Protein 4IYQ (pdb70)

InterPro domains:
  IPR004323 Divalent ion tolerance protein, CutA [PF03091] (6-102)
  IPR004323 Divalent ion tolerance protein, CutA [PTHR23419] (3-103)
  IPR011322 Nitrogen regulatory PII-like, alpha/beta [SSF54913] (2-104)
  IPR015867 Nitrogen regulatory protein PII/ATP phosphoribosyltransferase, C-terminal [G3DSA:3.30.70.120] (1-106)

Nearest PDB structures (foldseek):
  4iyq-assembly1_C  TM=1.004E+00  e=6.850E-23  Ehrlichia chaffeensis str. Arkansas
  2nuh-assembly1_A  TM=9.765E-01  e=9.231E-13  Xylella fastidiosa 9a5c
  3aa8-assembly1_C  TM=9.811E-01  e=1.440E-12  Escherichia coli K-12
  3gsd-assembly1_A  TM=9.809E-01  e=2.898E-12  Yersinia pestis CO92
  4y6i-assembly1_B  TM=9.779E-01  e=4.818E-12  Escherichia coli K-12

Secondary structure (DSSP, 8-state):
--SPEEEEEEEESSHHHHHHHHHHHHHTTS-SEEEEEEEEEEEEEETTEEEEEEEEEEEEEEEGGGHHHHHHHHHHH-SSSS--EEEE--SEE-HHHHHHHHHHH--/--SPEEEEEEEESSHHHHHHHHHHHHHTTS-SEEEEEEEEEEEEEETTEEEEEEEEEEEEEEEGGGHHHHHHHHHHH-SSSS--EEEE--SEE-HHHHHHHHHHH--/--SPEEEEEEEESSHHHHHHHHHHHHHTTS-SEEEEEEEEEEEEEETTEEEEEEEEEEEEEEEGGGHHHHHHHHHHH-SSSS---EEE--SEE-HHHHHHHHHHH--

B-factor: mean 21.79, std 12.41, range [5.3, 77.13]

Structure (mmCIF, N/CA/C/O backbone):
data_4IYQ
#
_entry.id   4IYQ
#
_cell.length_a   87.490
_cell.length_b   32.580
_cell.length_c   89.080
_cell.angle_alpha   90.000
_cell.angle_beta   119.650
_cell.angle_gamma   90.000
#
_symmetry.space_group_name_H-M   'P 1 21 1'
#
loop_
_entity.id
_entity.type
_entity.pdbx_description
1 polymer 'Divalent ion tolerance protein CutA1'
2 non-polymer 'CALCIUM ION'
3 water water
#
loop_
_atom_site.group_PDB
_atom_site.id
_atom_site.type_symbol
_atom_site.label_atom_id
_atom_site.label_alt_id
_atom_site.label_comp_id
_atom_site.label_asym_id
_atom_site.label_entity_id
_atom_site.label_seq_id
_atom_site.pdbx_PDB_ins_code
_atom_site.Cartn_x
_atom_site.Cartn_y
_atom_site.Cartn_z
_atom_site.occupancy
_atom_site.B_iso_or_equiv
_atom_site.auth_seq_id
_atom_site.auth_comp_id
_atom_site.auth_asym_id
_atom_site.auth_atom_id
_atom_site.pdbx_PDB_model_num
ATOM 1 N N . SER A 1 21 ? -22.317 -14.367 -22.703 1.00 47.71 1 SER A N 1
ATOM 2 C CA . SER A 1 21 ? -21.030 -14.797 -22.155 1.00 45.92 1 SER A CA 1
ATOM 3 C C . SER A 1 21 ? -20.691 -16.203 -22.626 1.00 47.58 1 SER A C 1
ATOM 4 O O . SER A 1 21 ? -19.942 -16.927 -21.963 1.00 45.80 1 SER A O 1
ATOM 7 N N . MET A 1 22 ? -21.256 -16.605 -23.756 1.00 49.62 2 MET A N 1
ATOM 8 C CA . MET A 1 22 ? -21.024 -17.962 -24.213 1.00 48.99 2 MET A CA 1
ATOM 9 C C . MET A 1 22 ? -19.573 -18.099 -24.720 1.00 47.51 2 MET A C 1
ATOM 10 O O . MET A 1 22 ? -18.856 -19.016 -24.314 1.00 57.73 2 MET A O 1
ATOM 12 N N . LYS A 1 23 ? -19.115 -17.158 -25.541 1.00 29.35 3 LYS A N 1
ATOM 13 C CA . LYS A 1 23 ? -17.848 -17.349 -26.240 1.00 29.31 3 LYS A CA 1
ATOM 14 C C . LYS A 1 23 ? -16.614 -16.617 -25.636 1.00 23.36 3 LYS A C 1
ATOM 15 O O . LYS A 1 23 ? -16.707 -15.494 -25.141 1.00 21.63 3 LYS A O 1
ATOM 17 N N . ASN A 1 24 ? -15.460 -17.275 -25.682 1.00 12.31 4 ASN A N 1
ATOM 18 C CA . ASN A 1 24 ? -14.203 -16.703 -25.200 1.00 11.79 4 ASN A CA 1
ATOM 19 C C . ASN A 1 24 ? -13.725 -15.543 -26.053 1.00 11.00 4 ASN A C 1
ATOM 20 O O . ASN A 1 24 ? -13.937 -15.529 -27.261 1.00 10.93 4 ASN A O 1
ATOM 25 N N . ILE A 1 25 ? -13.058 -14.573 -25.438 1.00 10.52 5 ILE A N 1
ATOM 26 C CA . ILE A 1 25 ? -12.623 -13.386 -26.169 1.00 9.88 5 ILE A CA 1
ATOM 27 C C . ILE A 1 25 ? -11.262 -13.515 -26.844 1.00 9.72 5 ILE A C 1
ATOM 28 O O . ILE A 1 25 ? -10.427 -14.328 -26.460 1.00 16.72 5 ILE A O 1
ATOM 33 N N . SER A 1 26 ? -11.068 -12.715 -27.884 1.00 16.28 6 SER A N 1
ATOM 34 C CA . SER A 1 26 ? -9.772 -12.577 -28.542 1.00 13.39 6 SER A CA 1
ATOM 35 C C . SER A 1 26 ? -9.365 -11.098 -28.688 1.00 14.29 6 SER A C 1
ATOM 36 O O . SER A 1 26 ? -10.212 -10.200 -28.745 1.00 13.58 6 SER A O 1
ATOM 39 N N . LEU A 1 27 ? -8.069 -10.837 -28.741 1.00 17.34 7 LEU A N 1
ATOM 40 C CA . LEU A 1 27 ? -7.597 -9.486 -28.992 1.00 8.45 7 LEU A CA 1
ATOM 41 C C . LEU A 1 27 ? -6.995 -9.408 -30.403 1.00 11.82 7 LEU A C 1
ATOM 42 O O . LEU A 1 27 ? -6.266 -10.312 -30.840 1.00 11.24 7 LEU A O 1
ATOM 47 N N . LEU A 1 28 ? -7.299 -8.337 -31.122 1.00 12.56 8 LEU A N 1
ATOM 48 C CA . LEU A 1 28 ? -6.636 -8.088 -32.389 1.00 8.78 8 LEU A CA 1
ATOM 49 C C . LEU A 1 28 ? -5.787 -6.834 -32.282 1.00 13.12 8 LEU A C 1
ATOM 50 O O . LEU A 1 28 ? -6.207 -5.818 -31.725 1.00 14.66 8 LEU A O 1
ATOM 55 N N . TYR A 1 29 ? -4.595 -6.913 -32.852 1.00 10.90 9 TYR A N 1
ATOM 56 C CA . TYR A 1 29 ? -3.656 -5.809 -32.854 1.00 9.15 9 TYR A CA 1
ATOM 57 C C . TYR A 1 29 ? -3.310 -5.411 -34.284 1.00 9.64 9 TYR A C 1
ATOM 58 O O . TYR A 1 29 ? -3.006 -6.266 -35.112 1.00 10.04 9 TYR A O 1
ATOM 67 N N . THR A 1 30 ? -3.341 -4.110 -34.566 1.00 15.35 10 THR A N 1
ATOM 68 C CA . THR A 1 30 ? -2.963 -3.609 -35.885 1.00 13.64 10 THR A CA 1
ATOM 69 C C . THR A 1 30 ? -2.394 -2.195 -35.734 1.00 16.48 10 THR A C 1
ATOM 70 O O . THR A 1 30 ? -2.551 -1.546 -34.690 1.00 10.14 10 THR A O 1
ATOM 74 N N . THR A 1 31 ? -1.721 -1.719 -36.774 1.00 14.71 11 THR A N 1
ATOM 75 C CA . THR A 1 31 ? -1.202 -0.356 -36.750 1.00 19.73 11 THR A CA 1
ATOM 76 C C . THR A 1 31 ? -1.692 0.430 -37.980 1.00 12.20 11 THR A C 1
ATOM 77 O O . THR A 1 31 ? -2.004 -0.150 -39.003 1.00 12.54 11 THR A O 1
ATOM 81 N N . THR A 1 32 ? -1.746 1.752 -37.868 1.00 21.52 12 THR A N 1
ATOM 82 C CA . THR A 1 32 ? -2.250 2.610 -38.940 1.00 20.33 12 THR A CA 1
ATOM 83 C C . THR A 1 32 ? -1.351 3.828 -39.092 1.00 20.63 12 THR A C 1
ATOM 84 O O . THR A 1 32 ? -0.671 4.213 -38.151 1.00 16.83 12 THR A O 1
ATOM 88 N N . PRO A 1 33 ? -1.311 4.416 -40.293 1.00 23.72 13 PRO A N 1
ATOM 89 C CA . PRO A 1 33 ? -0.451 5.590 -40.471 1.00 25.56 13 PRO A CA 1
ATOM 90 C C . PRO A 1 33 ? -0.929 6.830 -39.708 1.00 27.87 13 PRO A C 1
ATOM 91 O O . PRO A 1 33 ? -0.098 7.624 -39.289 1.00 32.55 13 PRO A O 1
ATOM 95 N N . THR A 1 34 ? -2.233 7.002 -39.528 1.00 15.08 14 THR A N 1
ATOM 96 C CA . THR A 1 34 ? -2.737 8.168 -38.818 1.00 15.03 14 THR A CA 1
ATOM 97 C C . THR A 1 34 ? -3.737 7.769 -37.743 1.00 19.92 14 THR A C 1
ATOM 98 O O . THR A 1 34 ? -4.239 6.645 -37.743 1.00 13.29 14 THR A O 1
ATOM 102 N N . TYR A 1 35 ? -4.049 8.698 -36.843 1.00 13.81 15 TYR A N 1
ATOM 103 C CA . TYR A 1 35 ? -5.128 8.483 -35.884 1.00 23.75 15 TYR A CA 1
ATOM 104 C C . TYR A 1 35 ? -6.478 8.305 -36.584 1.00 20.90 15 TYR A C 1
ATOM 105 O O . TYR A 1 35 ? -7.265 7.440 -36.202 1.00 26.38 15 TYR A O 1
ATOM 114 N N . GLU A 1 36 ? -6.740 9.119 -37.604 1.00 16.27 16 GLU A N 1
ATOM 115 C CA . GLU A 1 36 ? -8.018 9.078 -38.314 1.00 17.37 16 GLU A CA 1
ATOM 116 C C . GLU A 1 36 ? -8.270 7.699 -38.915 1.00 16.53 16 GLU A C 1
ATOM 117 O O . GLU A 1 36 ? -9.374 7.169 -38.816 1.00 18.64 16 GLU A O 1
ATOM 119 N N . ASP A 1 37 ? -7.235 7.104 -39.500 1.00 15.22 17 ASP A N 1
ATOM 120 C CA . ASP A 1 37 ? -7.335 5.749 -40.029 1.00 23.24 17 ASP A CA 1
ATOM 121 C C . ASP A 1 37 ? -7.749 4.748 -38.946 1.00 24.77 17 ASP A C 1
ATOM 122 O O . ASP A 1 37 ? -8.582 3.866 -39.194 1.00 12.29 17 ASP A O 1
ATOM 127 N N . ALA A 1 38 ? -7.164 4.888 -37.754 1.00 15.56 18 ALA A N 1
ATOM 128 C CA . ALA A 1 38 ? -7.460 3.987 -36.636 1.00 11.13 18 ALA A CA 1
ATOM 129 C C . ALA A 1 38 ? -8.895 4.165 -36.145 1.00 16.48 18 ALA A C 1
ATOM 130 O O . ALA A 1 38 ? -9.594 3.195 -35.847 1.00 11.10 18 ALA A O 1
ATOM 132 N N . TYR A 1 39 ? -9.341 5.411 -36.080 1.00 19.70 19 TYR A N 1
ATOM 133 C CA . TYR A 1 39 ? -10.695 5.677 -35.632 1.00 19.91 19 TYR A CA 1
ATOM 134 C C . TYR A 1 39 ? -11.661 5.075 -36.641 1.00 16.65 19 TYR A C 1
ATOM 135 O O . TYR A 1 39 ? -12.636 4.418 -36.274 1.00 19.07 19 TYR A O 1
ATOM 144 N N . ARG A 1 40 ? -11.354 5.268 -37.917 1.00 11.92 20 ARG A N 1
ATOM 145 C CA . ARG A 1 40 ? -12.214 4.798 -38.985 1.00 16.00 20 ARG A CA 1
ATOM 146 C C . ARG A 1 40 ? -12.381 3.275 -38.932 1.00 17.99 20 ARG A C 1
ATOM 147 O O . ARG A 1 40 ? -13.488 2.755 -39.030 1.00 11.79 20 ARG A O 1
ATOM 155 N N . ILE A 1 41 ? -11.278 2.563 -38.778 1.00 11.53 21 ILE A N 1
ATOM 156 C CA . ILE A 1 41 ? -11.330 1.116 -38.688 1.00 13.52 21 ILE A CA 1
ATOM 157 C C . ILE A 1 41 ? -12.142 0.679 -37.464 1.00 14.05 21 ILE A C 1
ATOM 158 O O . ILE A 1 41 ? -13.001 -0.213 -37.533 1.00 10.40 21 ILE A O 1
ATOM 163 N N . SER A 1 42 ? -11.867 1.345 -36.350 1.00 10.10 22 SER A N 1
ATOM 164 C CA . SER A 1 42 ? -12.552 1.088 -35.103 1.00 9.58 22 SER A CA 1
ATOM 165 C C . SER A 1 42 ? -14.048 1.247 -35.319 1.00 13.17 22 SER A C 1
ATOM 166 O O . SER A 1 42 ? -14.847 0.359 -35.008 1.00 9.66 22 SER A O 1
ATOM 169 N N . ASN A 1 43 ? -14.402 2.393 -35.887 1.00 10.31 23 ASN A N 1
ATOM 170 C CA . ASN A 1 43 ? -15.765 2.706 -36.263 1.00 10.73 23 ASN A CA 1
ATOM 171 C C . ASN A 1 43 ? -16.470 1.674 -37.135 1.00 14.88 23 ASN A C 1
ATOM 172 O O . ASN A 1 43 ? -17.532 1.185 -36.765 1.00 14.78 23 ASN A O 1
ATOM 177 N N . ILE A 1 44 ? -15.871 1.353 -38.285 1.00 16.82 24 ILE A N 1
ATOM 178 C CA . ILE A 1 44 ? -16.436 0.399 -39.230 1.00 11.75 24 ILE A CA 1
ATOM 179 C C . ILE A 1 44 ? -16.647 -0.978 -38.586 1.00 15.50 24 ILE A C 1
ATOM 180 O O . ILE A 1 44 ? -17.699 -1.595 -38.764 1.00 12.40 24 ILE A O 1
ATOM 185 N N . LEU A 1 45 ? -15.673 -1.442 -37.814 1.00 10.68 25 LEU A N 1
ATOM 186 C CA . LEU A 1 45 ? -15.819 -2.718 -37.129 1.00 10.32 25 LEU A CA 1
ATOM 187 C C . LEU A 1 45 ? -16.930 -2.683 -36.077 1.00 17.01 25 LEU A C 1
ATOM 188 O O . LEU A 1 45 ? -17.687 -3.649 -35.927 1.00 10.23 25 LEU A O 1
ATOM 193 N N . LEU A 1 46 ? -17.027 -1.574 -35.348 1.00 16.29 26 LEU A N 1
ATOM 194 C CA . LEU A 1 46 ? -18.062 -1.443 -34.328 1.00 9.88 26 LEU A CA 1
ATOM 195 C C . LEU A 1 46 ? -19.450 -1.456 -34.959 1.00 13.00 26 LEU A C 1
ATOM 196 O O . LEU A 1 46 ? -20.356 -2.139 -34.472 1.00 10.57 26 LEU A O 1
ATOM 201 N N . GLU A 1 47 ? -19.626 -0.716 -36.049 1.00 10.96 27 GLU A N 1
ATOM 202 C CA . GLU A 1 47 ? -20.953 -0.633 -36.628 1.00 23.61 27 GLU A CA 1
ATOM 203 C C . GLU A 1 47 ? -21.331 -1.984 -37.236 1.00 25.80 27 GLU A C 1
ATOM 204 O O . GLU A 1 47 ? -22.509 -2.260 -37.419 1.00 27.35 27 GLU A O 1
ATOM 210 N N . ASN A 1 48 ? -20.342 -2.823 -37.544 1.00 11.63 28 ASN A N 1
ATOM 211 C CA . ASN A 1 48 ? -20.631 -4.167 -38.039 1.00 11.92 28 ASN A CA 1
ATOM 212 C C . ASN A 1 48 ? -20.726 -5.197 -36.920 1.00 14.50 28 ASN A C 1
ATOM 213 O O . ASN A 1 48 ? -20.803 -6.397 -37.188 1.00 11.76 28 ASN A O 1
ATOM 218 N N . LYS A 1 49 ? -20.677 -4.731 -35.671 1.00 13.11 29 LYS A N 1
ATOM 219 C CA . LYS A 1 49 ? -20.756 -5.617 -34.518 1.00 18.25 29 LYS A CA 1
ATOM 220 C C . LYS A 1 49 ? -19.687 -6.705 -34.581 1.00 18.16 29 LYS A C 1
ATOM 221 O O . LYS A 1 49 ? -19.920 -7.827 -34.130 1.00 20.03 29 LYS A O 1
ATOM 227 N N . LEU A 1 50 ? -18.542 -6.380 -35.184 1.00 13.96 30 LEU A N 1
ATOM 228 C CA . LEU A 1 50 ? -17.426 -7.325 -35.299 1.00 12.72 30 LEU A CA 1
ATOM 229 C C . LEU A 1 50 ? -16.455 -7.221 -34.126 1.00 15.54 30 LEU A C 1
ATOM 230 O O . LEU A 1 50 ? -15.699 -8.157 -33.859 1.00 12.20 30 LEU A O 1
ATOM 235 N N . ILE A 1 51 ? -16.459 -6.067 -33.459 1.00 16.94 31 ILE A N 1
ATOM 236 C CA . ILE A 1 51 ? -15.731 -5.874 -32.205 1.00 17.38 31 ILE A CA 1
ATOM 237 C C . ILE A 1 51 ? -16.638 -5.186 -31.173 1.00 17.19 31 ILE A C 1
ATOM 238 O O . ILE A 1 51 ? -17.682 -4.628 -31.527 1.00 19.42 31 ILE A O 1
ATOM 243 N N . ALA A 1 52 ? -16.212 -5.215 -29.912 1.00 9.76 32 ALA A N 1
ATOM 244 C CA . ALA A 1 52 ? -16.912 -4.582 -28.798 1.00 8.61 32 ALA A CA 1
ATOM 245 C C . ALA A 1 52 ? -16.271 -3.243 -28.428 1.00 10.03 32 ALA A C 1
ATOM 246 O O . ALA A 1 52 ? -16.922 -2.339 -27.901 1.00 11.18 32 ALA A O 1
ATOM 248 N N . CYS A 1 53 ? -14.968 -3.144 -28.654 1.00 8.12 33 CYS A N 1
ATOM 249 C CA . CYS A 1 53 ? -14.268 -1.907 -28.401 1.00 12.96 33 CYS A CA 1
ATOM 250 C C . CYS A 1 53 ? -12.874 -1.885 -29.015 1.00 13.62 33 CYS A C 1
ATOM 251 O O . CYS A 1 53 ? -12.310 -2.917 -29.365 1.00 7.83 33 CYS A O 1
ATOM 254 N N . ALA A 1 54 ? -12.320 -0.683 -29.083 1.00 7.89 34 ALA A N 1
ATOM 255 C CA . ALA A 1 54 ? -10.975 -0.466 -29.572 1.00 9.38 34 ALA A CA 1
ATOM 256 C C . ALA A 1 54 ? -10.201 0.412 -28.604 1.00 10.11 34 ALA A C 1
ATOM 257 O O . ALA A 1 54 ? -10.729 1.405 -28.094 1.00 10.95 34 ALA A O 1
ATOM 259 N N . ASN A 1 55 ? -8.948 0.056 -28.364 1.00 7.82 35 ASN A N 1
ATOM 260 C CA . ASN A 1 55 ? -8.045 0.946 -27.644 1.00 11.71 35 ASN A CA 1
ATOM 261 C C . ASN A 1 55 ? -7.010 1.494 -28.613 1.00 9.01 35 ASN A C 1
ATOM 262 O O . ASN A 1 55 ? -6.231 0.739 -29.194 1.00 8.72 35 ASN A O 1
ATOM 267 N N . ILE A 1 56 ? -7.017 2.809 -28.801 1.00 8.49 36 ILE A N 1
ATOM 268 C CA . ILE A 1 56 ? -6.118 3.418 -29.759 1.00 8.91 36 ILE A CA 1
ATOM 269 C C . ILE A 1 56 ? -4.962 4.089 -29.045 1.00 10.90 36 ILE A C 1
ATOM 270 O O . ILE A 1 56 ? -5.161 4.945 -28.179 1.00 9.24 36 ILE A O 1
ATOM 275 N N . PHE A 1 57 ? -3.755 3.650 -29.398 1.00 13.46 37 PHE A N 1
ATOM 276 C CA . PHE A 1 57 ? -2.499 4.204 -28.913 1.00 9.74 37 PHE A CA 1
ATOM 277 C C . PHE A 1 57 ? -1.889 5.095 -30.006 1.00 15.54 37 PHE A C 1
ATOM 278 O O . PHE A 1 57 ? -1.611 4.630 -31.119 1.00 14.99 37 PHE A O 1
ATOM 286 N N . SER A 1 58 ? -1.681 6.368 -29.689 1.00 16.87 38 SER A N 1
ATOM 287 C CA . SER A 1 58 ? -1.132 7.340 -30.643 1.00 18.74 38 SER A CA 1
ATOM 288 C C . SER A 1 58 ? 0.387 7.526 -30.551 1.00 19.40 38 SER A C 1
ATOM 289 O O . SER A 1 58 ? 1.015 7.128 -29.567 1.00 24.15 38 SER A O 1
ATOM 292 N N . ASN A 1 59 ? 0.965 8.145 -31.578 1.00 23.24 39 ASN A N 1
ATOM 293 C CA . ASN A 1 59 ? 2.386 8.507 -31.582 1.00 27.85 39 ASN A CA 1
ATOM 294 C C . ASN A 1 59 ? 3.278 7.340 -31.193 1.00 24.79 39 ASN A C 1
ATOM 295 O O . ASN A 1 59 ? 4.115 7.444 -30.300 1.00 23.83 39 ASN A O 1
ATOM 297 N N . ILE A 1 60 ? 3.088 6.209 -31.849 1.00 13.28 40 ILE A N 1
ATOM 298 C CA . ILE A 1 60 ? 4.036 5.135 -31.668 1.00 24.34 40 ILE A CA 1
ATOM 299 C C . ILE A 1 60 ? 4.982 5.232 -32.863 1.00 23.72 40 ILE A C 1
ATOM 300 O O . ILE A 1 60 ? 4.607 5.706 -33.947 1.00 19.64 40 ILE A O 1
ATOM 305 N N . THR A 1 61 ? 6.229 4.844 -32.663 1.00 22.91 41 THR A N 1
ATOM 306 C CA . THR A 1 61 ? 7.166 4.844 -33.772 1.00 23.27 41 THR A CA 1
ATOM 307 C C . THR A 1 61 ? 7.418 3.428 -34.246 1.00 26.06 41 THR A C 1
ATOM 308 O O . THR A 1 61 ? 7.739 2.545 -33.452 1.00 31.21 41 THR A O 1
ATOM 312 N N . SER A 1 62 ? 7.267 3.202 -35.540 1.00 21.17 42 SER A N 1
ATOM 313 C CA . SER A 1 62 ? 7.510 1.877 -36.078 1.00 20.43 42 SER A CA 1
ATOM 314 C C . SER A 1 62 ? 8.823 1.928 -36.861 1.00 21.07 42 SER A C 1
ATOM 315 O O . SER A 1 62 ? 9.089 2.896 -37.569 1.00 18.21 42 SER A O 1
ATOM 318 N N . VAL A 1 63 ? 9.675 0.927 -36.652 1.00 17.56 43 VAL A N 1
ATOM 319 C CA . VAL A 1 63 ? 10.989 0.872 -37.279 1.00 18.85 43 VAL A CA 1
ATOM 320 C C . VAL A 1 63 ? 11.136 -0.458 -38.017 1.00 23.66 43 VAL A C 1
ATOM 321 O O . VAL A 1 63 ? 10.794 -1.503 -37.474 1.00 18.31 43 VAL A O 1
ATOM 325 N N . TYR A 1 64 ? 11.639 -0.411 -39.249 1.00 20.21 44 TYR A N 1
ATOM 326 C CA . TYR A 1 64 ? 11.682 -1.577 -40.126 1.00 20.57 44 TYR A CA 1
ATOM 327 C C . TYR A 1 64 ? 12.666 -1.284 -41.273 1.00 32.33 44 TYR A C 1
ATOM 328 O O . TYR A 1 64 ? 13.132 -0.145 -41.418 1.00 22.96 44 TYR A O 1
ATOM 337 N N . VAL A 1 65 ? 12.967 -2.281 -42.105 1.00 34.04 45 VAL A N 1
ATOM 338 C CA . VAL A 1 65 ? 13.820 -2.029 -43.274 1.00 46.54 45 VAL A CA 1
ATOM 339 C C . VAL A 1 65 ? 13.019 -1.987 -44.583 1.00 50.15 45 VAL A C 1
ATOM 340 O O . VAL A 1 65 ? 12.142 -2.817 -44.826 1.00 44.37 45 VAL A O 1
ATOM 342 N N . TRP A 1 66 ? 13.311 -0.991 -45.412 1.00 57.70 46 TRP A N 1
ATOM 343 C CA . TRP A 1 66 ? 12.760 -0.928 -46.767 1.00 57.09 46 TRP A CA 1
ATOM 344 C C . TRP A 1 66 ? 13.883 -0.579 -47.728 1.00 57.29 46 TRP A C 1
ATOM 345 O O . TRP A 1 66 ? 14.652 0.356 -47.483 1.00 58.27 46 TRP A O 1
ATOM 347 N N . GLU A 1 67 ? 13.977 -1.339 -48.816 1.00 53.70 47 GLU A N 1
ATOM 348 C CA . GLU A 1 67 ? 14.992 -1.096 -49.830 1.00 47.09 47 GLU A CA 1
ATOM 349 C C . GLU A 1 67 ? 16.372 -1.069 -49.178 1.00 48.15 47 GLU A C 1
ATOM 350 O O . GLU A 1 67 ? 17.184 -0.191 -49.464 1.00 51.43 47 GLU A O 1
ATOM 352 N N . ASP A 1 68 ? 16.599 -2.010 -48.264 1.00 47.71 48 ASP A N 1
ATOM 353 C CA . ASP A 1 68 ? 17.893 -2.190 -47.602 1.00 53.23 48 ASP A CA 1
ATOM 354 C C . ASP A 1 68 ? 18.352 -1.014 -46.698 1.00 46.80 48 ASP A C 1
ATOM 355 O O . ASP A 1 68 ? 19.524 -0.921 -46.330 1.00 41.29 48 ASP A O 1
ATOM 360 N N . GLU A 1 69 ? 17.447 -0.114 -46.334 1.00 47.25 49 GLU A N 1
ATOM 361 C CA . GLU A 1 69 ? 17.809 0.890 -45.338 1.00 46.45 49 GLU A CA 1
ATOM 362 C C . GLU A 1 69 ? 16.760 0.859 -44.224 1.00 44.52 49 GLU A C 1
ATOM 363 O O . GLU A 1 69 ? 15.638 0.374 -44.416 1.00 41.88 49 GLU A O 1
ATOM 365 N N . ILE A 1 70 ? 17.128 1.358 -43.053 1.00 45.43 50 ILE A N 1
ATOM 366 C CA . ILE A 1 70 ? 16.221 1.327 -41.915 1.00 42.65 50 ILE A CA 1
ATOM 367 C C . ILE A 1 70 ? 15.378 2.575 -41.895 1.00 43.84 50 ILE A C 1
ATOM 368 O O . ILE A 1 70 ? 15.897 3.685 -41.947 1.00 48.91 50 ILE A O 1
ATOM 373 N N . HIS A 1 71 ? 14.066 2.385 -41.887 1.00 43.43 51 HIS A N 1
ATOM 374 C CA . HIS A 1 71 ? 13.148 3.508 -41.903 1.00 34.98 51 HIS A CA 1
ATOM 375 C C . HIS A 1 71 ? 12.298 3.499 -40.669 1.00 28.91 51 HIS A C 1
ATOM 376 O O . HIS A 1 71 ? 12.118 2.461 -40.031 1.00 21.90 51 HIS A O 1
ATOM 383 N N . ASN A 1 72 ? 11.766 4.663 -40.339 1.00 29.90 52 ASN A N 1
ATOM 384 C CA . ASN A 1 72 ? 10.819 4.758 -39.253 1.00 33.84 52 ASN A CA 1
ATOM 385 C C . ASN A 1 72 ? 9.751 5.783 -39.580 1.00 36.44 52 ASN A C 1
ATOM 386 O O . ASN A 1 72 ? 10.006 6.783 -40.244 1.00 42.56 52 ASN A O 1
ATOM 391 N N . ASN A 1 73 ? 8.545 5.529 -39.108 1.00 31.47 53 ASN A N 1
ATOM 392 C CA . ASN A 1 73 ? 7.511 6.525 -39.195 1.00 32.53 53 ASN A CA 1
ATOM 393 C C . ASN A 1 73 ? 6.605 6.461 -37.983 1.00 31.73 53 ASN A C 1
ATOM 394 O O . ASN A 1 73 ? 6.748 5.578 -37.139 1.00 33.86 53 ASN A O 1
ATOM 399 N N . THR A 1 74 ? 5.719 7.439 -37.865 1.00 29.04 54 THR A N 1
ATOM 400 C CA . THR A 1 74 ? 4.836 7.490 -36.725 1.00 27.68 54 THR A CA 1
ATOM 401 C C . THR A 1 74 ? 3.541 6.813 -37.126 1.00 26.17 54 THR A C 1
ATOM 402 O O . THR A 1 74 ? 3.103 6.937 -38.271 1.00 21.73 54 THR A O 1
ATOM 406 N N . GLU A 1 75 ? 2.975 6.056 -36.189 1.00 14.95 55 GLU A N 1
ATOM 407 C CA . GLU A 1 75 ? 1.745 5.318 -36.401 1.00 18.40 55 GLU A CA 1
ATOM 408 C C . GLU A 1 75 ? 0.842 5.367 -35.164 1.00 19.99 55 GLU A C 1
ATOM 409 O O . GLU A 1 75 ? 1.207 5.894 -34.109 1.00 13.12 55 GLU A O 1
ATOM 415 N N . CYS A 1 76 ? -0.359 4.827 -35.319 1.00 17.66 56 CYS A N 1
ATOM 416 C CA . CYS A 1 76 ? -1.190 4.498 -34.177 1.00 13.57 56 CYS A CA 1
ATOM 417 C C . CYS A 1 76 ? -1.270 2.986 -34.073 1.00 13.68 56 CYS A C 1
ATOM 418 O O . CYS A 1 76 ? -1.247 2.284 -35.084 1.00 14.25 56 CYS A O 1
ATOM 421 N N . ALA A 1 77 ? -1.331 2.473 -32.857 1.00 10.60 57 ALA A N 1
ATOM 422 C CA . ALA A 1 77 ? -1.586 1.055 -32.677 1.00 10.15 57 ALA A CA 1
ATOM 423 C C . ALA A 1 77 ? -3.002 0.896 -32.167 1.00 9.56 57 ALA A C 1
ATOM 424 O O . ALA A 1 77 ? -3.540 1.802 -31.533 1.00 13.91 57 ALA A O 1
ATOM 426 N N . ILE A 1 78 ? -3.627 -0.233 -32.476 1.00 9.30 58 ILE A N 1
ATOM 427 C CA . ILE A 1 78 ? -4.953 -0.503 -31.950 1.00 8.84 58 ILE A CA 1
ATOM 428 C C . ILE A 1 78 ? -5.049 -1.887 -31.356 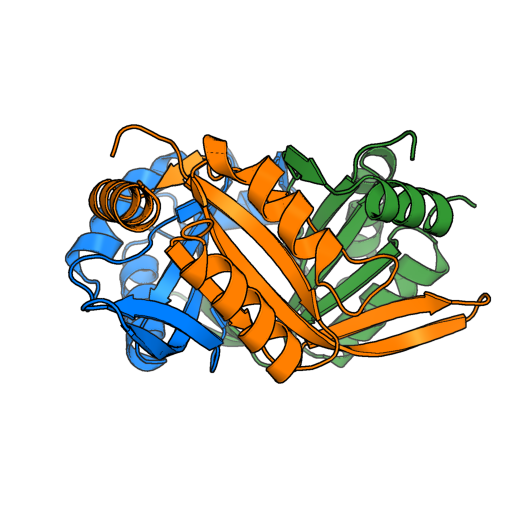1.00 11.69 58 ILE A C 1
ATOM 429 O O . ILE A 1 78 ? -4.566 -2.848 -31.942 1.00 12.22 58 ILE A O 1
ATOM 434 N N . ILE A 1 79 ? -5.670 -1.974 -30.188 1.00 8.20 59 ILE A N 1
ATOM 435 C CA . ILE A 1 79 ? -6.105 -3.244 -29.649 1.00 14.31 59 ILE A CA 1
ATOM 436 C C . ILE A 1 79 ? -7.619 -3.322 -29.798 1.00 15.04 59 ILE A C 1
ATOM 437 O O . ILE A 1 79 ? -8.353 -2.456 -29.326 1.00 16.46 59 ILE A O 1
ATOM 442 N N . LEU A 1 80 ? -8.072 -4.360 -30.480 1.00 14.22 60 LEU A N 1
ATOM 443 C CA . LEU A 1 80 ? -9.478 -4.572 -30.741 1.00 7.95 60 LEU A CA 1
ATOM 444 C C . LEU A 1 80 ? -9.949 -5.784 -29.954 1.00 15.89 60 LEU A C 1
ATOM 445 O O . LEU A 1 80 ? -9.217 -6.774 -29.846 1.00 16.69 60 LEU A O 1
ATOM 450 N N . LYS A 1 81 ? -11.134 -5.701 -29.358 1.00 7.87 61 LYS A N 1
ATOM 451 C CA . LYS A 1 81 ? -11.641 -6.818 -28.569 1.00 7.97 61 LYS A CA 1
ATOM 452 C C . LYS A 1 81 ? -12.907 -7.431 -29.144 1.00 12.48 61 LYS A C 1
ATOM 453 O O . LYS A 1 81 ? -13.893 -6.737 -29.405 1.00 16.46 61 LYS A O 1
ATOM 459 N N . THR A 1 82 ? -12.891 -8.749 -29.304 1.00 8.48 62 THR A N 1
ATOM 460 C CA . THR A 1 82 ? -14.051 -9.458 -29.834 1.00 18.30 62 THR A CA 1
ATOM 461 C C . THR A 1 82 ? -14.136 -10.902 -29.297 1.00 9.20 62 THR A C 1
ATOM 462 O O . THR A 1 82 ? -13.381 -11.279 -28.420 1.00 12.21 62 THR A O 1
ATOM 466 N N . THR A 1 83 ? -15.070 -11.698 -29.805 1.00 19.50 63 THR A N 1
ATOM 467 C CA . THR A 1 83 ? -15.130 -13.107 -29.426 1.00 18.42 63 THR A CA 1
ATOM 468 C C . THR A 1 83 ? -14.374 -13.931 -30.466 1.00 24.12 63 THR A C 1
ATOM 469 O O . THR A 1 83 ? -14.228 -13.503 -31.626 1.00 23.60 63 THR A O 1
ATOM 473 N N . ASN A 1 84 ? -13.914 -15.115 -30.058 1.00 10.74 64 ASN A N 1
ATOM 474 C CA . ASN A 1 84 ? -13.050 -15.937 -30.906 1.00 21.83 64 ASN A CA 1
ATOM 475 C C . ASN A 1 84 ? -13.665 -16.403 -32.233 1.00 17.17 64 ASN A C 1
ATOM 476 O O . ASN A 1 84 ? -12.952 -16.671 -33.188 1.00 11.67 64 ASN A O 1
ATOM 481 N N . ASP A 1 85 ? -14.977 -16.504 -32.308 1.00 11.79 65 ASP A N 1
ATOM 482 C CA . ASP A 1 85 ? -15.589 -16.945 -33.550 1.00 12.34 65 ASP A CA 1
ATOM 483 C C . ASP A 1 85 ? -15.639 -15.816 -34.578 1.00 15.57 65 ASP A C 1
ATOM 484 O O . ASP A 1 85 ? -15.989 -16.040 -35.746 1.00 12.51 65 ASP A O 1
ATOM 489 N N . LEU A 1 86 ? -15.308 -14.600 -34.154 1.00 14.62 66 LEU A N 1
ATOM 490 C CA . LEU A 1 86 ? -15.393 -13.461 -35.068 1.00 16.22 66 LEU A CA 1
ATOM 491 C C . LEU A 1 86 ? -14.015 -13.001 -35.563 1.00 15.51 66 LEU A C 1
ATOM 492 O O . LEU A 1 86 ? -13.918 -12.101 -36.397 1.00 13.67 66 LEU A O 1
ATOM 497 N N . VAL A 1 87 ? -12.959 -13.633 -35.062 1.00 10.85 67 VAL A N 1
ATOM 498 C CA . VAL A 1 87 ? -11.590 -13.212 -35.364 1.00 26.57 67 VAL A CA 1
ATOM 499 C C . VAL A 1 87 ? -11.265 -13.229 -36.856 1.00 24.77 67 VAL A C 1
ATOM 500 O O . VAL A 1 87 ? -10.725 -12.264 -37.412 1.00 17.86 67 VAL A O 1
ATOM 504 N N . GLN A 1 88 ? -11.606 -14.323 -37.509 1.00 11.78 68 GLN A N 1
ATOM 505 C CA . GLN A 1 88 ? -11.329 -14.417 -38.921 1.00 13.76 68 GLN A CA 1
ATOM 506 C C . GLN A 1 88 ? -12.159 -13.358 -39.706 1.00 21.58 68 GLN A C 1
ATOM 507 O O . GLN A 1 88 ? -11.630 -12.669 -40.582 1.00 16.00 68 GLN A O 1
ATOM 513 N N . HIS A 1 89 ? -13.441 -13.199 -39.367 1.00 12.34 69 HIS A N 1
ATOM 514 C CA . HIS A 1 89 ? -14.286 -12.216 -40.052 1.00 17.22 69 HIS A CA 1
ATOM 515 C C . HIS A 1 89 ? -13.734 -10.801 -39.826 1.00 21.40 69 HIS A C 1
ATOM 516 O O . HIS A 1 89 ? -13.672 -9.997 -40.758 1.00 22.65 69 HIS A O 1
ATOM 523 N N . ALA A 1 90 ? -13.329 -10.503 -38.591 1.00 17.00 70 ALA A N 1
ATOM 524 C CA . ALA A 1 90 ? -12.765 -9.189 -38.275 1.00 16.55 70 ALA A CA 1
ATOM 525 C C . ALA A 1 90 ? -11.418 -8.969 -38.973 1.00 19.05 70 ALA A C 1
ATOM 526 O O . ALA A 1 90 ? -11.157 -7.881 -39.467 1.00 11.11 70 ALA A O 1
ATOM 528 N N . THR A 1 91 ? -10.564 -9.987 -39.014 1.00 11.20 71 THR A N 1
ATOM 529 C CA . THR A 1 91 ? -9.297 -9.853 -39.731 1.00 12.47 71 THR A CA 1
ATOM 530 C C . THR A 1 91 ? -9.515 -9.599 -41.243 1.00 15.30 71 THR A C 1
ATOM 531 O O . THR A 1 91 ? -8.914 -8.688 -41.830 1.00 14.98 71 THR A O 1
ATOM 535 N N . ASN A 1 92 ? -10.399 -10.378 -41.857 1.00 12.78 72 ASN A N 1
ATOM 536 C CA . ASN A 1 92 ? -10.700 -10.209 -43.271 1.00 14.59 72 ASN A CA 1
ATOM 537 C C . ASN A 1 92 ? -11.214 -8.817 -43.535 1.00 19.36 72 ASN A C 1
ATOM 538 O O . ASN A 1 92 ? -10.891 -8.216 -44.571 1.00 20.75 72 ASN A O 1
ATOM 543 N N . LYS A 1 93 ? -12.032 -8.315 -42.611 1.00 12.95 73 LYS A N 1
ATOM 544 C CA . LYS A 1 93 ? -12.615 -6.994 -42.784 1.00 12.97 73 LYS A CA 1
ATOM 545 C C . LYS A 1 93 ? -11.539 -5.909 -42.681 1.00 25.22 73 LYS A C 1
ATOM 546 O O . LYS A 1 93 ? -11.481 -5.001 -43.517 1.00 21.96 73 LYS A O 1
ATOM 552 N N . ILE A 1 94 ? -10.662 -6.043 -41.684 1.00 12.20 74 ILE A N 1
ATOM 553 C CA . ILE A 1 94 ? -9.575 -5.090 -41.475 1.00 15.96 74 ILE A CA 1
ATOM 554 C C . ILE A 1 94 ? -8.665 -5.054 -42.703 1.00 16.79 74 ILE A C 1
ATOM 555 O O . ILE A 1 94 ? -8.286 -3.971 -43.149 1.00 13.32 74 ILE A O 1
ATOM 560 N N . GLN A 1 95 ? -8.367 -6.223 -43.279 1.00 13.35 75 GLN A N 1
ATOM 561 C CA . GLN A 1 95 ? -7.520 -6.297 -44.476 1.00 19.78 75 GLN A CA 1
ATOM 562 C C . GLN A 1 95 ? -8.157 -5.541 -45.649 1.00 19.71 75 GLN A C 1
ATOM 563 O O . GLN A 1 95 ? -7.485 -4.797 -46.354 1.00 20.98 75 GLN A O 1
ATOM 565 N N . ALA A 1 96 ? -9.463 -5.696 -45.821 1.00 15.12 76 ALA A N 1
ATOM 566 C CA . ALA A 1 96 ? -10.170 -5.057 -46.923 1.00 15.98 76 ALA A CA 1
ATOM 567 C C . ALA A 1 96 ? -10.179 -3.536 -46.812 1.00 24.77 76 ALA A C 1
ATOM 568 O O . ALA A 1 96 ? -10.157 -2.853 -47.823 1.00 27.52 76 ALA A O 1
ATOM 570 N N . ILE A 1 97 ? -10.207 -2.991 -45.598 1.00 24.33 77 ILE A N 1
ATOM 571 C CA . ILE A 1 97 ? -10.373 -1.546 -45.457 1.00 20.32 77 ILE A CA 1
ATOM 572 C C . ILE A 1 97 ? -9.108 -0.814 -45.042 1.00 19.59 77 ILE A C 1
ATOM 573 O O . ILE A 1 97 ? -9.100 0.411 -44.998 1.00 22.38 77 ILE A O 1
ATOM 578 N N . HIS A 1 98 ? -8.042 -1.558 -44.756 1.00 21.55 78 HIS A N 1
ATOM 579 C CA . HIS A 1 98 ? -6.787 -0.977 -44.263 1.00 18.43 78 HIS A CA 1
ATOM 580 C C . HIS A 1 98 ? -6.058 -0.168 -45.341 1.00 19.58 78 HIS A C 1
ATOM 581 O O . HIS A 1 98 ? -5.971 -0.586 -46.497 1.00 21.48 78 HIS A O 1
ATOM 588 N N . PRO A 1 99 ? -5.522 0.994 -44.965 1.00 23.64 79 PRO A N 1
ATOM 589 C CA . PRO A 1 99 ? -4.722 1.796 -45.907 1.00 17.11 79 PRO A CA 1
ATOM 590 C C . PRO A 1 99 ? -3.468 1.081 -46.420 1.00 23.66 79 PRO A C 1
ATOM 591 O O . PRO A 1 99 ? -3.081 1.280 -47.573 1.00 22.32 79 PRO A O 1
ATOM 595 N N . TYR A 1 100 ? -2.857 0.239 -45.591 1.00 26.32 80 TYR A N 1
ATOM 596 C CA . TYR A 1 100 ? -1.664 -0.502 -46.004 1.00 27.42 80 TYR A CA 1
ATOM 597 C C . TYR A 1 100 ? -2.030 -1.706 -46.863 1.00 29.39 80 TYR A C 1
ATOM 598 O O . TYR A 1 100 ? -3.023 -2.382 -46.601 1.00 31.93 80 TYR A O 1
ATOM 607 N N . ASP A 1 101 ? -1.200 -1.994 -47.860 1.00 33.24 81 ASP A N 1
ATOM 608 C CA . ASP A 1 101 ? -1.332 -3.222 -48.641 1.00 34.21 81 ASP A CA 1
ATOM 609 C C . ASP A 1 101 ? -0.997 -4.432 -47.792 1.00 32.72 81 ASP A C 1
ATOM 610 O O . ASP A 1 101 ? -1.649 -5.467 -47.882 1.00 35.73 81 ASP A O 1
ATOM 615 N N . THR A 1 102 ? 0.034 -4.292 -46.968 1.00 32.17 82 THR A N 1
ATOM 616 C CA . THR A 1 102 ? 0.430 -5.352 -46.061 1.00 30.20 82 THR A CA 1
ATOM 617 C C . THR A 1 102 ? 0.356 -4.888 -44.616 1.00 26.85 82 THR A C 1
ATOM 618 O O . THR A 1 102 ? 1.367 -4.523 -44.027 1.00 25.48 82 THR A O 1
ATOM 622 N N . PRO A 1 103 ? -0.850 -4.883 -44.042 1.00 26.43 83 PRO A N 1
ATOM 623 C CA . PRO A 1 103 ? -0.977 -4.488 -42.638 1.00 25.50 83 PRO A CA 1
ATOM 624 C C . PRO A 1 103 ? -0.614 -5.629 -41.688 1.00 25.49 83 PRO A C 1
ATOM 625 O O . PRO A 1 103 ? -0.736 -6.802 -42.063 1.00 19.96 83 PRO A O 1
ATOM 629 N N . ALA A 1 104 ? -0.150 -5.291 -40.488 1.00 13.50 84 ALA A N 1
ATOM 630 C CA . ALA A 1 104 ? -0.037 -6.280 -39.423 1.00 14.73 84 ALA A CA 1
ATOM 631 C C . ALA A 1 104 ? -1.403 -6.432 -38.764 1.00 15.64 84 ALA A C 1
ATOM 632 O O . ALA A 1 104 ? -1.895 -5.503 -38.134 1.00 18.44 84 ALA A O 1
ATOM 634 N N . ILE A 1 105 ? -2.025 -7.591 -38.916 1.00 12.07 85 ILE A N 1
ATOM 635 C CA . ILE A 1 105 ? -3.260 -7.872 -38.200 1.00 11.40 85 ILE A CA 1
ATOM 636 C C . ILE A 1 105 ? -3.069 -9.137 -37.412 1.00 15.07 85 ILE A C 1
ATOM 637 O O . ILE A 1 105 ? -3.100 -10.227 -37.960 1.00 22.11 85 ILE A O 1
ATOM 642 N N . ILE A 1 106 ? -2.860 -8.969 -36.115 1.00 16.39 86 ILE A N 1
ATOM 643 C CA . ILE A 1 106 ? -2.353 -10.023 -35.246 1.00 15.91 86 ILE A CA 1
ATOM 644 C C . ILE A 1 106 ? -3.347 -10.366 -34.136 1.00 16.92 86 ILE A C 1
ATOM 645 O O . ILE A 1 106 ? -3.885 -9.477 -33.480 1.00 9.71 86 ILE A O 1
ATOM 650 N N . THR A 1 107 ? -3.580 -11.659 -33.941 1.00 10.39 87 THR A N 1
ATOM 651 C CA . THR A 1 107 ? -4.548 -12.140 -32.976 1.00 13.63 87 THR A CA 1
ATOM 652 C C . THR A 1 107 ? -3.885 -12.737 -31.747 1.00 13.96 87 THR A C 1
ATOM 653 O O . THR A 1 107 ? -3.048 -13.638 -31.850 1.00 13.56 87 THR A O 1
ATOM 657 N N . ILE A 1 108 ? -4.281 -12.260 -30.581 1.00 9.73 88 ILE A N 1
ATOM 658 C CA . ILE A 1 108 ? -3.791 -12.841 -29.350 1.00 13.09 88 ILE A CA 1
ATOM 659 C C . ILE A 1 108 ? -5.003 -13.342 -28.579 1.00 13.00 88 ILE A C 1
ATOM 660 O O . ILE A 1 108 ? -5.956 -12.602 -28.395 1.00 12.69 88 ILE A O 1
ATOM 665 N N . ASP A 1 109 ? -4.971 -14.612 -28.178 1.00 12.80 89 ASP A N 1
ATOM 666 C CA . ASP A 1 109 ? -6.041 -15.206 -27.389 1.00 16.74 89 ASP A CA 1
ATOM 667 C C . ASP A 1 109 ? -5.629 -15.199 -25.920 1.00 19.92 89 ASP A C 1
ATOM 668 O O . ASP A 1 109 ? -4.756 -15.968 -25.511 1.00 23.40 89 ASP A O 1
ATOM 673 N N . PRO A 1 110 ? -6.270 -14.340 -25.116 1.00 13.58 90 PRO A N 1
ATOM 674 C CA . PRO A 1 110 ? -5.988 -14.271 -23.677 1.00 14.18 90 PRO A CA 1
ATOM 675 C C . PRO A 1 110 ? -6.257 -15.624 -23.050 1.00 11.08 90 PRO A C 1
ATOM 676 O O . PRO A 1 110 ? -7.042 -16.371 -23.615 1.00 16.98 90 PRO A O 1
ATOM 680 N N . THR A 1 111 ? -5.627 -15.955 -21.931 1.00 16.71 91 THR A N 1
ATOM 681 C CA . THR A 1 111 ? -5.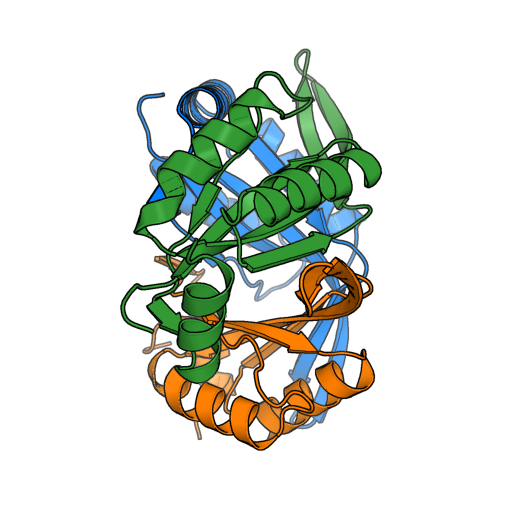926 -17.237 -21.315 1.00 19.30 91 THR A CA 1
ATOM 682 C C . THR A 1 111 ? -7.152 -17.094 -20.441 1.00 20.74 91 THR A C 1
ATOM 683 O O . THR A 1 111 ? -7.836 -18.073 -20.172 1.00 30.14 91 THR A O 1
ATOM 687 N N . ASN A 1 112 ? -7.431 -15.868 -20.011 1.00 20.57 92 ASN A N 1
ATOM 688 C CA . ASN A 1 112 ? -8.554 -15.609 -19.121 1.00 27.63 92 ASN A CA 1
ATOM 689 C C . ASN A 1 112 ? -9.016 -14.149 -19.095 1.00 29.74 92 ASN A C 1
ATOM 690 O O . ASN A 1 112 ? -8.242 -13.229 -19.377 1.00 32.23 92 ASN A O 1
ATOM 695 N N . ALA A 1 113 ? -10.283 -13.945 -18.745 1.00 23.71 93 ALA A N 1
ATOM 696 C CA . ALA A 1 113 ? -10.782 -12.616 -18.422 1.00 24.60 93 ALA A CA 1
ATOM 697 C C . ALA A 1 113 ? -11.918 -12.723 -17.402 1.00 27.11 93 ALA A C 1
ATOM 698 O O . ALA A 1 113 ? -12.473 -13.800 -17.188 1.00 36.26 93 ALA A O 1
ATOM 700 N N . ASN A 1 114 ? -12.224 -11.611 -16.743 1.00 13.06 94 ASN A N 1
ATOM 701 C CA . ASN A 1 114 ? -13.344 -11.541 -15.813 1.00 12.36 94 ASN A CA 1
ATOM 702 C C . ASN A 1 114 ? -14.711 -11.737 -16.518 1.00 20.10 94 ASN A C 1
ATOM 703 O O . ASN A 1 114 ? -14.919 -11.277 -17.651 1.00 11.74 94 ASN A O 1
ATOM 708 N N . ASP A 1 115 ? -15.606 -12.469 -15.855 1.00 15.20 95 ASP A N 1
ATOM 709 C CA . ASP A 1 115 ? -16.909 -12.836 -16.413 1.00 19.76 95 ASP A CA 1
ATOM 710 C C . ASP A 1 115 ? -17.763 -11.678 -16.922 1.00 16.82 95 ASP A C 1
ATOM 711 O O . ASP A 1 115 ? -18.295 -11.749 -18.031 1.00 21.70 95 ASP A O 1
ATOM 716 N N . LYS A 1 116 ? -17.907 -10.623 -16.121 1.00 15.77 96 LYS A N 1
ATOM 717 C CA . LYS A 1 116 ? -18.744 -9.491 -16.533 1.00 24.72 96 LYS A CA 1
ATOM 718 C C . LYS A 1 116 ? -18.267 -8.916 -17.880 1.00 20.32 96 LYS A C 1
ATOM 719 O O . LYS A 1 116 ? -19.080 -8.542 -18.719 1.00 22.24 96 LYS A O 1
ATOM 721 N N . PHE A 1 117 ? -16.951 -8.890 -18.095 1.00 19.75 97 PHE A N 1
ATOM 722 C CA . PHE A 1 117 ? -16.394 -8.353 -19.330 1.00 13.37 97 PHE A CA 1
ATOM 723 C C . PHE A 1 117 ? -16.590 -9.293 -20.522 1.00 12.77 97 PHE A C 1
ATOM 724 O O . PHE A 1 117 ? -16.886 -8.827 -21.620 1.00 12.65 97 PHE A O 1
ATOM 732 N N . ILE A 1 118 ? -16.417 -10.597 -20.311 1.00 10.87 98 ILE A N 1
ATOM 733 C CA . ILE A 1 118 ? -16.642 -11.584 -21.366 1.00 10.96 98 ILE A CA 1
ATOM 734 C C . ILE A 1 118 ? -18.095 -11.531 -21.827 1.00 16.61 98 ILE A C 1
ATOM 735 O O . ILE A 1 118 ? -18.384 -11.585 -23.029 1.00 11.08 98 ILE A O 1
ATOM 740 N N . GLN A 1 119 ? -18.992 -11.397 -20.849 1.00 17.61 99 GLN A N 1
ATOM 741 C CA . GLN A 1 119 ? -20.419 -11.238 -21.079 1.00 21.07 99 GLN A CA 1
ATOM 742 C C . GLN A 1 119 ? -20.690 -10.007 -21.956 1.00 21.43 99 GLN A C 1
ATOM 743 O O . GLN A 1 119 ? -21.446 -10.051 -22.948 1.00 11.78 99 GLN A O 1
ATOM 749 N N . TRP A 1 120 ? -20.049 -8.911 -21.579 1.00 11.95 100 TRP A N 1
ATOM 750 C CA . TRP A 1 120 ? -20.242 -7.652 -22.262 1.00 14.06 100 TRP A CA 1
ATOM 751 C C . TRP A 1 120 ? -19.764 -7.731 -23.713 1.00 12.60 100 TRP A C 1
ATOM 752 O O . TRP A 1 120 ? -20.500 -7.351 -24.631 1.00 11.27 100 TRP A O 1
ATOM 763 N N . VAL A 1 121 ? -18.576 -8.294 -23.919 1.00 9.97 101 VAL A N 1
ATOM 764 C CA . VAL A 1 121 ? -18.015 -8.411 -25.259 1.00 10.80 101 VAL A CA 1
ATOM 765 C C . VAL A 1 121 ? -18.927 -9.264 -26.124 1.00 12.42 101 VAL A C 1
ATOM 766 O O . VAL A 1 121 ? -19.225 -8.902 -27.268 1.00 9.97 101 VAL A O 1
ATOM 770 N N . ASN A 1 122 ? -19.422 -10.353 -25.541 1.00 10.59 102 ASN A N 1
ATOM 771 C CA . ASN A 1 122 ? -20.409 -11.209 -26.200 1.00 20.67 102 ASN A CA 1
ATOM 772 C C . ASN A 1 122 ? -21.703 -10.487 -26.578 1.00 15.33 102 ASN A C 1
ATOM 773 O O . ASN A 1 122 ? -22.133 -10.572 -27.731 1.00 16.20 102 ASN A O 1
ATOM 778 N N . ASP A 1 123 ? -22.293 -9.750 -25.636 1.00 14.41 103 ASP A N 1
ATOM 779 C CA . ASP A 1 123 ? -23.554 -9.047 -25.884 1.00 11.97 103 ASP A CA 1
ATOM 780 C C . ASP A 1 123 ? -23.403 -7.949 -26.952 1.00 13.97 103 ASP A C 1
ATOM 781 O O . ASP A 1 123 ? -24.319 -7.698 -27.736 1.00 13.53 103 ASP A O 1
ATOM 786 N N . CYS A 1 124 ? -22.247 -7.296 -26.974 1.00 13.98 104 CYS A N 1
ATOM 787 C CA . CYS A 1 124 ? -21.989 -6.243 -27.936 1.00 10.51 104 CYS A CA 1
ATOM 788 C C . CYS A 1 124 ? -21.859 -6.788 -29.357 1.00 12.49 104 CYS A C 1
ATOM 789 O O . CYS A 1 124 ? -22.175 -6.102 -30.318 1.00 10.67 104 CYS A O 1
ATOM 792 N N . THR A 1 125 ? -21.377 -8.021 -29.497 1.00 12.32 105 THR A N 1
ATOM 793 C CA . THR A 1 125 ? -21.030 -8.503 -30.833 1.00 16.31 105 THR A CA 1
ATOM 794 C C . THR A 1 125 ? -21.946 -9.585 -31.401 1.00 11.35 105 THR A C 1
ATOM 795 O O . THR A 1 125 ? -21.866 -9.919 -32.576 1.00 36.72 105 THR A O 1
ATOM 799 N N . ALA A 1 126 ? -22.831 -10.109 -30.572 1.00 20.16 106 ALA A N 1
ATOM 800 C CA . ALA A 1 126 ? -23.770 -11.139 -31.014 1.00 15.44 106 ALA A CA 1
ATOM 801 C C . ALA A 1 126 ? -24.908 -10.583 -31.860 1.00 17.03 106 ALA A C 1
ATOM 802 O O . ALA A 1 126 ? -25.539 -9.584 -31.501 1.00 20.13 106 ALA A O 1
ATOM 804 N N . LEU A 1 127 ? -25.161 -11.240 -32.984 1.00 20.55 107 LEU A N 1
ATOM 805 C CA . LEU A 1 127 ? -26.303 -10.916 -33.817 1.00 22.61 107 LEU A CA 1
ATOM 806 C C . LEU A 1 127 ? -27.601 -11.246 -33.049 1.00 31.37 107 LEU A C 1
ATOM 807 O O . LEU A 1 127 ? -27.680 -12.240 -32.309 1.00 31.33 107 LEU A O 1
ATOM 813 N N . SER B 1 21 ? 6.656 -17.703 -46.027 1.00 66.97 1 SER B N 1
ATOM 814 C CA . SER B 1 21 ? 5.583 -17.580 -45.042 1.00 64.35 1 SER B CA 1
ATOM 815 C C . SER B 1 21 ? 5.460 -18.859 -44.222 1.00 63.08 1 SER B C 1
ATOM 816 O O . SER B 1 21 ? 4.403 -19.150 -43.666 1.00 62.60 1 SER B O 1
ATOM 819 N N . MET B 1 22 ? 6.549 -19.614 -44.141 1.00 66.02 2 MET B N 1
ATOM 820 C CA . MET B 1 22 ? 6.541 -20.909 -43.469 1.00 68.30 2 MET B CA 1
ATOM 821 C C . MET B 1 22 ? 6.417 -20.809 -41.943 1.00 65.01 2 MET B C 1
ATOM 822 O O . MET B 1 22 ? 5.680 -21.588 -41.336 1.00 70.42 2 MET B O 1
ATOM 824 N N . LYS B 1 23 ? 7.124 -19.864 -41.322 1.00 54.53 3 LYS B N 1
ATOM 825 C CA . LYS B 1 23 ? 7.258 -19.855 -39.859 1.00 49.16 3 LYS B CA 1
ATOM 826 C C . LYS B 1 23 ? 6.254 -18.929 -39.152 1.00 40.13 3 LYS B C 1
ATOM 827 O O . LYS B 1 23 ? 5.974 -17.829 -39.633 1.00 39.44 3 LYS B O 1
ATOM 833 N N . ASN B 1 24 ? 5.726 -19.364 -38.008 1.00 31.57 4 ASN B N 1
ATOM 834 C CA . ASN B 1 24 ? 4.811 -18.515 -37.235 1.00 26.34 4 ASN B CA 1
ATOM 835 C C . ASN B 1 24 ? 5.477 -17.307 -36.609 1.00 23.75 4 ASN B C 1
ATOM 836 O O . ASN B 1 24 ? 6.675 -17.336 -36.281 1.00 20.53 4 ASN B O 1
ATOM 841 N N . ILE B 1 25 ? 4.708 -16.238 -36.427 1.00 21.32 5 ILE B N 1
ATOM 842 C CA . ILE B 1 25 ? 5.304 -15.035 -35.870 1.00 23.03 5 ILE B CA 1
ATOM 843 C C . ILE B 1 25 ? 5.293 -15.080 -34.333 1.00 20.84 5 ILE B C 1
ATOM 844 O O . ILE B 1 25 ? 4.494 -15.788 -33.726 1.00 26.02 5 ILE B O 1
ATOM 849 N N . SER B 1 26 ? 6.223 -14.355 -33.721 1.00 15.87 6 SER B N 1
ATOM 850 C CA . SER B 1 26 ? 6.233 -14.123 -32.279 1.00 16.77 6 SER B CA 1
ATOM 851 C C . SER B 1 26 ? 6.379 -12.637 -31.949 1.00 19.71 6 SER B C 1
ATOM 852 O O . SER B 1 26 ? 6.960 -11.868 -32.718 1.00 23.55 6 SER B O 1
ATOM 855 N N . LEU B 1 27 ? 5.874 -12.245 -30.789 1.00 14.39 7 LEU B N 1
ATOM 856 C CA . LEU B 1 27 ? 6.030 -10.886 -30.321 1.00 9.72 7 LEU B CA 1
ATOM 857 C C . LEU B 1 27 ? 7.012 -10.874 -29.161 1.00 11.82 7 LEU B C 1
ATOM 858 O O . LEU B 1 27 ? 7.000 -11.769 -28.315 1.00 17.87 7 LEU B O 1
ATOM 863 N N . LEU B 1 28 ? 7.890 -9.881 -29.143 1.00 9.18 8 LEU B N 1
ATOM 864 C CA . LEU B 1 28 ? 8.740 -9.659 -27.985 1.00 14.36 8 LEU B CA 1
ATOM 865 C C . LEU B 1 28 ? 8.360 -8.307 -27.376 1.00 14.45 8 LEU B C 1
ATOM 866 O O . LEU B 1 28 ? 8.085 -7.338 -28.102 1.00 15.78 8 LEU B O 1
AT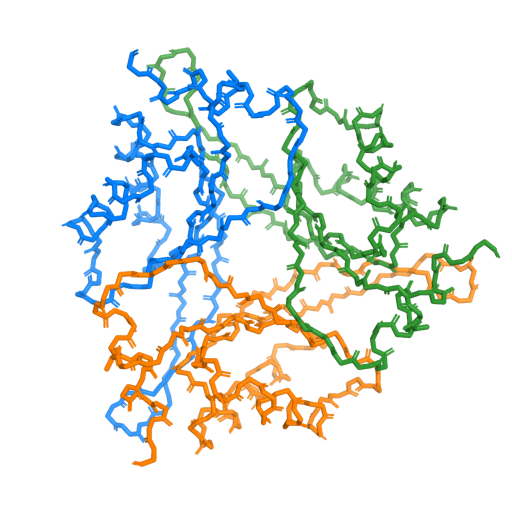OM 871 N N . TYR B 1 29 ? 8.303 -8.252 -26.051 1.00 14.12 9 TYR B N 1
ATOM 872 C CA . TYR B 1 29 ? 7.996 -7.016 -25.335 1.00 7.78 9 TYR B CA 1
ATOM 873 C C . TYR B 1 29 ? 9.143 -6.706 -24.379 1.00 10.93 9 TYR B C 1
ATOM 874 O O . TYR B 1 29 ? 9.620 -7.589 -23.662 1.00 13.15 9 TYR B O 1
ATOM 883 N N . THR B 1 30 ? 9.612 -5.464 -24.388 1.00 8.19 10 THR B N 1
ATOM 884 C CA . THR B 1 30 ? 10.656 -5.048 -23.463 1.00 10.10 10 THR B CA 1
ATOM 885 C C . THR B 1 30 ? 10.505 -3.564 -23.223 1.00 13.55 10 THR B C 1
ATOM 886 O O . THR B 1 30 ? 9.820 -2.886 -23.987 1.00 19.88 10 THR B O 1
ATOM 890 N N . THR B 1 31 ? 11.134 -3.055 -22.170 1.00 11.58 11 THR B N 1
ATOM 891 C CA . THR B 1 31 ? 11.093 -1.620 -21.911 1.00 17.00 11 THR B CA 1
ATOM 892 C C . THR B 1 31 ? 12.508 -1.061 -21.781 1.00 20.04 11 THR B C 1
ATOM 893 O O . THR B 1 31 ? 13.454 -1.790 -21.493 1.00 12.99 11 THR B O 1
ATOM 897 N N . THR B 1 32 ? 12.644 0.237 -22.004 1.00 9.10 12 THR B N 1
ATOM 898 C CA . THR B 1 32 ? 13.945 0.880 -21.973 1.00 9.83 12 THR B CA 1
ATOM 899 C C . THR B 1 32 ? 13.829 2.212 -21.263 1.00 15.30 12 THR B C 1
ATOM 900 O O . THR B 1 32 ? 12.758 2.818 -21.252 1.00 15.07 12 THR B O 1
ATOM 904 N N . PRO B 1 33 ? 14.933 2.683 -20.664 1.00 17.11 13 PRO B N 1
ATOM 905 C CA . PRO B 1 33 ? 14.831 3.965 -19.952 1.00 16.33 13 PRO B CA 1
ATOM 906 C C . PRO B 1 33 ? 14.580 5.149 -20.882 1.00 15.87 13 PRO B C 1
ATOM 907 O O . PRO B 1 33 ? 13.922 6.093 -20.483 1.00 22.92 13 PRO B O 1
ATOM 911 N N . THR B 1 34 ? 15.089 5.094 -22.109 1.00 12.94 14 THR B N 1
ATOM 912 C CA . THR B 1 34 ? 14.963 6.212 -23.045 1.00 11.77 14 THR B CA 1
ATOM 913 C C . THR B 1 34 ? 14.453 5.781 -24.414 1.00 17.91 14 THR B C 1
ATOM 914 O O . THR B 1 34 ? 14.471 4.599 -24.744 1.00 19.62 14 THR B O 1
ATOM 918 N N . TYR B 1 35 ? 14.019 6.745 -25.222 1.00 12.93 15 TYR B N 1
ATOM 919 C CA . TYR B 1 35 ? 13.673 6.445 -26.601 1.00 12.75 15 TYR B CA 1
ATOM 920 C C . TYR B 1 35 ? 14.904 5.989 -27.405 1.00 17.65 15 TYR B C 1
ATOM 921 O O . TYR B 1 35 ? 14.829 5.046 -28.191 1.00 14.67 15 TYR B O 1
ATOM 930 N N . GLU B 1 36 ? 16.033 6.656 -27.201 1.00 12.29 16 GLU B N 1
ATOM 931 C CA . GLU B 1 36 ? 17.251 6.339 -27.942 1.00 29.19 16 GLU B CA 1
ATOM 932 C C . GLU B 1 36 ? 17.670 4.883 -27.747 1.00 23.50 16 GLU B C 1
ATOM 933 O O . GLU B 1 36 ? 18.078 4.227 -28.704 1.00 12.80 16 GLU B O 1
ATOM 939 N N . ASP B 1 37 ? 17.564 4.392 -26.512 1.00 15.38 17 ASP B N 1
ATOM 940 C CA . ASP B 1 37 ? 17.803 2.980 -26.202 1.00 13.63 17 ASP B CA 1
ATOM 941 C C . ASP B 1 37 ? 16.873 2.065 -26.986 1.00 18.67 17 ASP B C 1
ATOM 942 O O . ASP B 1 37 ? 17.299 1.027 -27.499 1.00 23.89 17 ASP B O 1
ATOM 947 N N . ALA B 1 38 ? 15.604 2.451 -27.074 1.00 10.59 18 ALA B N 1
ATOM 948 C CA . ALA B 1 38 ? 14.627 1.663 -27.803 1.00 14.79 18 ALA B CA 1
ATOM 949 C C . ALA B 1 38 ? 14.957 1.677 -29.295 1.00 10.29 18 ALA B C 1
ATOM 950 O O . ALA B 1 38 ? 14.868 0.660 -29.976 1.00 10.21 18 ALA B O 1
ATOM 952 N N . TYR B 1 39 ? 15.342 2.840 -29.799 1.00 10.84 19 TYR B N 1
ATOM 953 C CA . TYR B 1 39 ? 15.657 2.957 -31.202 1.00 11.36 19 TYR B CA 1
ATOM 954 C C . TYR B 1 39 ? 16.916 2.155 -31.507 1.00 15.92 19 TYR B C 1
ATOM 955 O O . TYR B 1 39 ? 16.974 1.422 -32.493 1.00 17.22 19 TYR B O 1
ATOM 964 N N . ARG B 1 40 ? 17.908 2.265 -30.634 1.00 14.74 20 ARG B N 1
ATOM 965 C CA . ARG B 1 40 ? 19.167 1.563 -30.820 1.00 13.23 20 ARG B CA 1
ATOM 966 C C . ARG B 1 40 ? 18.971 0.051 -30.856 1.00 12.86 20 ARG B C 1
ATOM 967 O O . ARG B 1 40 ? 19.467 -0.633 -31.748 1.00 19.16 20 ARG B O 1
ATOM 975 N N . ILE B 1 41 ? 18.228 -0.467 -29.891 1.00 15.78 21 ILE B N 1
ATOM 976 C CA . ILE B 1 41 ? 17.954 -1.894 -29.848 1.00 18.66 21 ILE B CA 1
ATOM 977 C C . ILE B 1 41 ? 17.208 -2.382 -31.100 1.00 18.67 21 ILE B C 1
ATOM 978 O O . ILE B 1 41 ? 17.569 -3.408 -31.691 1.00 12.05 21 ILE B O 1
ATOM 983 N N . SER B 1 42 ? 16.190 -1.629 -31.509 1.00 14.86 22 SER B N 1
ATOM 984 C CA . SER B 1 42 ? 15.431 -1.941 -32.716 1.00 15.04 22 SER B CA 1
ATOM 985 C C . SER B 1 42 ? 16.370 -2.024 -33.920 1.00 17.52 22 SER B C 1
ATOM 986 O O . SER B 1 42 ? 16.374 -3.008 -34.667 1.00 17.68 22 SER B O 1
ATOM 989 N N . ASN B 1 43 ? 17.171 -0.977 -34.080 1.00 16.38 23 ASN B N 1
ATOM 990 C CA . ASN B 1 43 ? 18.199 -0.927 -35.097 1.00 21.67 23 ASN B CA 1
ATOM 991 C C . ASN B 1 43 ? 19.135 -2.119 -35.126 1.00 23.42 23 ASN B C 1
ATOM 992 O O . ASN B 1 43 ? 19.330 -2.731 -36.183 1.00 21.08 23 ASN B O 1
ATOM 997 N N . ILE B 1 44 ? 19.743 -2.423 -33.980 1.00 26.04 24 ILE B N 1
ATOM 998 C CA . ILE B 1 44 ? 20.679 -3.535 -33.909 1.00 14.98 24 ILE B CA 1
ATOM 999 C C . ILE B 1 44 ? 19.963 -4.820 -34.298 1.00 20.79 24 ILE B C 1
ATOM 1000 O O . ILE B 1 44 ? 20.482 -5.592 -35.103 1.00 15.60 24 ILE B O 1
ATOM 1005 N N . LEU B 1 45 ? 18.746 -5.019 -33.795 1.00 18.24 25 LEU B N 1
ATOM 1006 C CA . LEU B 1 45 ? 17.996 -6.226 -34.137 1.00 17.37 25 LEU B CA 1
ATOM 1007 C C . LEU B 1 45 ? 17.652 -6.288 -35.632 1.00 16.84 25 LEU B C 1
ATOM 1008 O O . LEU B 1 45 ? 17.794 -7.337 -36.257 1.00 14.81 25 LEU B O 1
ATOM 1013 N N . LEU B 1 46 ? 17.253 -5.164 -36.214 1.00 13.98 26 LEU B N 1
ATOM 1014 C CA . LEU B 1 46 ? 16.927 -5.141 -37.637 1.00 21.53 26 LEU B CA 1
ATOM 1015 C C . LEU B 1 46 ? 18.166 -5.460 -38.473 1.00 24.81 26 LEU B C 1
ATOM 1016 O O . LEU B 1 46 ? 18.110 -6.248 -39.407 1.00 16.73 26 LEU B O 1
ATOM 1021 N N . GLU B 1 47 ? 19.296 -4.878 -38.094 1.00 25.50 27 GLU B N 1
ATOM 1022 C CA . GLU B 1 47 ? 20.531 -5.018 -38.849 1.00 27.68 27 GLU B CA 1
ATOM 1023 C C . GLU B 1 47 ? 21.018 -6.466 -38.837 1.00 28.99 27 GLU B C 1
ATOM 1024 O O . GLU B 1 47 ? 21.655 -6.928 -39.780 1.00 29.17 27 GLU B O 1
ATOM 1030 N N . ASN B 1 48 ? 20.662 -7.197 -37.789 1.00 29.31 28 ASN B N 1
ATOM 1031 C CA . ASN B 1 48 ? 21.016 -8.606 -37.675 1.00 23.33 28 ASN B CA 1
ATOM 1032 C C . ASN B 1 48 ? 19.930 -9.532 -38.220 1.00 18.08 28 ASN B C 1
ATOM 1033 O O . ASN B 1 48 ? 20.028 -10.745 -38.090 1.00 18.56 28 ASN B O 1
ATOM 1038 N N . LYS B 1 49 ? 18.897 -8.950 -38.825 1.00 24.56 29 LYS B N 1
ATOM 1039 C CA . LYS B 1 49 ? 17.779 -9.707 -39.398 1.00 32.98 29 LYS B CA 1
ATOM 1040 C C . LYS B 1 49 ? 17.103 -10.616 -38.342 1.00 32.00 29 LYS B C 1
ATOM 1041 O O . LYS B 1 49 ? 16.574 -11.685 -38.659 1.00 31.61 29 LYS B O 1
ATOM 1043 N N . LEU B 1 50 ? 17.123 -10.167 -37.090 1.00 24.62 30 LEU B N 1
ATOM 1044 C CA . LEU B 1 50 ? 16.515 -10.893 -35.982 1.00 15.24 30 LEU B CA 1
ATOM 1045 C C . LEU B 1 50 ? 15.045 -10.514 -35.738 1.00 26.98 30 LEU B C 1
ATOM 1046 O O . LEU B 1 50 ? 14.317 -11.250 -35.075 1.00 24.96 30 LEU B O 1
ATOM 1051 N N . ILE B 1 51 ? 14.623 -9.346 -36.218 1.00 13.80 31 ILE B N 1
ATOM 1052 C CA . ILE B 1 51 ? 13.202 -8.968 -36.199 1.00 19.62 31 ILE B CA 1
ATOM 1053 C C . ILE B 1 51 ? 12.775 -8.381 -37.544 1.00 18.45 31 ILE B C 1
ATOM 1054 O O . ILE B 1 51 ? 13.610 -8.083 -38.384 1.00 14.27 31 ILE B O 1
ATOM 1059 N N . ALA B 1 52 ? 11.477 -8.224 -37.761 1.00 18.98 32 ALA B N 1
ATOM 1060 C CA . ALA B 1 52 ? 11.006 -7.613 -39.003 1.00 16.67 32 ALA B CA 1
ATOM 1061 C C . ALA B 1 52 ? 10.633 -6.162 -38.780 1.00 19.31 32 ALA B C 1
ATOM 1062 O O . ALA B 1 52 ? 10.762 -5.330 -39.675 1.00 25.60 32 ALA B O 1
ATOM 1064 N N . CYS B 1 53 ? 10.169 -5.858 -37.576 1.00 20.81 33 CYS B N 1
ATOM 1065 C CA . CYS B 1 53 ? 9.836 -4.490 -37.230 1.00 19.31 33 CYS B CA 1
ATOM 1066 C C . CYS B 1 53 ? 9.699 -4.358 -35.727 1.00 10.41 33 CYS B C 1
ATOM 1067 O O . CYS B 1 53 ? 9.659 -5.351 -35.008 1.00 10.21 33 CYS B O 1
ATOM 1070 N N . ALA B 1 54 ? 9.673 -3.109 -35.275 1.00 10.00 34 ALA B N 1
ATOM 1071 C CA . ALA B 1 54 ? 9.483 -2.763 -33.880 1.00 16.74 34 ALA B CA 1
ATOM 1072 C C . ALA B 1 54 ? 8.442 -1.647 -33.748 1.00 16.39 34 ALA B C 1
ATOM 1073 O O . ALA B 1 54 ? 8.406 -0.710 -34.552 1.00 9.23 34 ALA B O 1
ATOM 1075 N N . ASN B 1 55 ? 7.579 -1.763 -32.751 1.00 11.71 35 ASN B N 1
ATOM 1076 C CA . ASN B 1 55 ? 6.689 -0.669 -32.405 1.00 10.22 35 ASN B CA 1
ATOM 1077 C C . ASN B 1 55 ? 7.110 -0.085 -31.084 1.00 14.20 35 ASN B C 1
ATOM 1078 O O . ASN B 1 55 ? 7.088 -0.784 -30.066 1.00 11.09 35 ASN B O 1
ATOM 1083 N N . ILE B 1 56 ? 7.504 1.182 -31.100 1.00 7.85 36 ILE B N 1
ATOM 1084 C CA . ILE B 1 56 ? 7.961 1.843 -29.892 1.00 9.94 36 ILE B CA 1
ATOM 1085 C C . ILE B 1 56 ? 6.912 2.769 -29.310 1.00 8.82 36 ILE B C 1
ATOM 1086 O O . ILE B 1 56 ? 6.511 3.739 -29.943 1.00 8.51 36 ILE B O 1
ATOM 1091 N N . PHE B 1 57 ? 6.518 2.484 -28.073 1.00 15.59 37 PHE B N 1
ATOM 1092 C CA . PHE B 1 57 ? 5.577 3.310 -27.328 1.00 7.20 37 PHE B CA 1
ATOM 1093 C C . PHE B 1 57 ? 6.368 4.185 -26.351 1.00 10.53 37 PHE B C 1
ATOM 1094 O O . PHE B 1 57 ? 7.108 3.674 -25.500 1.00 14.87 37 PHE B O 1
ATOM 1102 N N . SER B 1 58 ? 6.217 5.500 -26.472 1.00 10.20 38 SER B N 1
ATOM 1103 C CA . SER B 1 58 ? 6.954 6.446 -25.624 1.00 18.16 38 SER B CA 1
ATOM 1104 C C . SER B 1 58 ? 6.174 6.834 -24.369 1.00 14.57 38 SER B C 1
ATOM 1105 O O . SER B 1 58 ? 4.980 6.565 -24.268 1.00 10.57 38 SER B O 1
ATOM 1108 N N . ASN B 1 59 ? 6.872 7.434 -23.409 1.00 14.05 39 ASN B N 1
ATOM 1109 C CA . ASN B 1 59 ? 6.247 7.995 -22.209 1.00 17.84 39 ASN B CA 1
ATOM 1110 C C . ASN B 1 59 ? 5.298 7.046 -21.494 1.00 16.96 39 ASN B C 1
ATOM 1111 O O . ASN B 1 59 ? 4.163 7.401 -21.188 1.00 20.42 39 ASN B O 1
ATOM 1116 N N . ILE B 1 60 ? 5.759 5.844 -21.206 1.00 15.51 40 ILE B N 1
ATOM 1117 C CA . ILE B 1 60 ? 4.957 4.965 -20.390 1.00 20.57 40 ILE B CA 1
ATOM 1118 C C . ILE B 1 60 ? 5.505 5.170 -18.972 1.00 14.13 40 ILE B C 1
ATOM 1119 O O . ILE B 1 60 ? 6.669 5.516 -18.793 1.00 13.10 40 ILE B O 1
ATOM 1124 N N . THR B 1 61 ? 4.661 5.024 -17.967 1.00 9.14 41 THR B N 1
ATOM 1125 C CA . THR B 1 61 ? 5.115 5.147 -16.589 1.00 9.88 41 THR B CA 1
ATOM 1126 C C . THR B 1 61 ? 5.247 3.768 -16.003 1.00 17.07 41 THR B C 1
ATOM 1127 O O . THR B 1 61 ? 4.312 2.957 -16.045 1.00 15.00 41 THR B O 1
ATOM 1131 N N . SER B 1 62 ? 6.419 3.501 -15.454 1.00 19.43 42 SER B N 1
ATOM 1132 C CA . SER B 1 62 ? 6.671 2.204 -14.884 1.00 21.05 42 SER B CA 1
ATOM 1133 C C . SER B 1 62 ? 6.677 2.371 -13.364 1.00 18.78 42 SER B C 1
ATOM 1134 O O . SER B 1 62 ? 7.333 3.253 -12.848 1.00 18.34 42 SER B O 1
ATOM 1137 N N . VAL B 1 63 ? 5.924 1.530 -12.665 1.00 11.37 43 VAL B N 1
ATOM 1138 C CA . VAL B 1 63 ? 5.744 1.637 -11.227 1.00 12.41 43 VAL B CA 1
ATOM 1139 C C . VAL B 1 63 ? 6.084 0.299 -10.580 1.00 12.76 43 VAL B C 1
ATOM 1140 O O . VAL B 1 63 ? 5.612 -0.751 -11.021 1.00 12.22 43 VAL B O 1
ATOM 1144 N N . TYR B 1 64 ? 6.874 0.340 -9.514 1.00 13.83 44 TYR B N 1
ATOM 1145 C CA . TYR B 1 64 ? 7.425 -0.877 -8.918 1.00 20.58 44 TYR B CA 1
ATOM 1146 C C . TYR B 1 64 ? 7.920 -0.597 -7.504 1.00 21.61 44 TYR B C 1
ATOM 1147 O O . TYR B 1 64 ? 8.017 0.557 -7.080 1.00 20.55 44 TYR B O 1
ATOM 1156 N N . VAL B 1 65 ? 8.269 -1.645 -6.776 1.00 29.40 45 VAL B N 1
ATOM 1157 C CA . VAL B 1 65 ? 8.838 -1.436 -5.456 1.00 37.70 45 VAL B CA 1
ATOM 1158 C C . VAL B 1 65 ? 10.336 -1.680 -5.475 1.00 44.81 45 VAL B C 1
ATOM 1159 O O . VAL B 1 65 ? 10.825 -2.659 -6.059 1.00 43.19 45 VAL B O 1
ATOM 1163 N N . TRP B 1 66 ? 11.047 -0.742 -4.858 1.00 49.80 46 TRP B N 1
ATOM 1164 C CA . TRP B 1 66 ? 12.473 -0.837 -4.617 1.00 55.91 46 TRP B CA 1
ATOM 1165 C C . TRP B 1 66 ? 12.722 -0.385 -3.176 1.00 55.41 46 TRP B C 1
ATOM 1166 O O . TRP B 1 66 ? 12.195 0.645 -2.748 1.00 53.55 46 TRP B O 1
ATOM 1177 N N . GLU B 1 67 ? 13.494 -1.168 -2.425 1.00 57.53 47 GLU B N 1
ATOM 1178 C CA . GLU B 1 67 ? 13.851 -0.813 -1.048 1.00 58.73 47 GLU B CA 1
ATOM 1179 C C . GLU B 1 67 ? 12.617 -0.509 -0.193 1.00 58.21 47 GLU B C 1
ATOM 1180 O O . GLU B 1 67 ? 12.604 0.466 0.558 1.00 63.31 47 GLU B O 1
ATOM 1182 N N . ASP B 1 68 ? 11.580 -1.333 -0.345 1.00 53.97 48 ASP B N 1
ATOM 1183 C CA . ASP B 1 68 ? 10.335 -1.227 0.423 1.00 51.03 48 ASP B CA 1
ATOM 1184 C C . ASP B 1 68 ? 9.592 0.087 0.139 1.00 51.71 48 ASP B C 1
ATOM 1185 O O . ASP B 1 68 ? 8.692 0.476 0.882 1.00 53.51 48 ASP B O 1
ATOM 1190 N N . GLU B 1 69 ? 9.952 0.767 -0.942 1.00 51.21 49 GLU B N 1
ATOM 1191 C CA . GLU B 1 69 ? 9.192 1.944 -1.339 1.00 53.75 49 GLU B CA 1
ATOM 1192 C C . GLU B 1 69 ? 8.724 1.825 -2.794 1.00 45.15 49 GLU B C 1
ATOM 1193 O O . GLU B 1 69 ? 9.303 1.089 -3.590 1.00 46.82 49 GLU B O 1
ATOM 1195 N N . ILE B 1 70 ? 7.667 2.549 -3.135 1.00 33.81 50 ILE B N 1
ATOM 1196 C CA . ILE B 1 70 ? 7.121 2.477 -4.477 1.00 26.21 50 ILE B CA 1
ATOM 1197 C C . ILE B 1 70 ? 7.766 3.538 -5.344 1.00 26.88 50 ILE B C 1
ATOM 1198 O O . ILE B 1 70 ? 7.668 4.726 -5.064 1.00 33.52 50 ILE B O 1
ATOM 1203 N N . HIS B 1 71 ? 8.412 3.107 -6.412 1.00 20.39 51 HIS B N 1
ATOM 1204 C CA . HIS B 1 71 ? 9.095 4.038 -7.289 1.00 19.12 51 HIS B CA 1
ATOM 1205 C C . HIS B 1 71 ? 8.494 4.034 -8.674 1.00 22.25 51 HIS B C 1
ATOM 1206 O O . HIS B 1 71 ? 7.756 3.127 -9.074 1.00 15.05 51 HIS B O 1
ATOM 1213 N N . ASN B 1 72 ? 8.771 5.098 -9.392 1.00 15.76 52 ASN B N 1
ATOM 1214 C CA . ASN B 1 72 ? 8.334 5.161 -10.757 1.00 18.37 52 ASN B CA 1
ATOM 1215 C C . ASN B 1 72 ? 9.312 5.925 -11.621 1.00 20.17 52 ASN B C 1
ATOM 1216 O O . ASN B 1 72 ? 10.016 6.811 -11.151 1.00 27.58 52 ASN B O 1
ATOM 1221 N N . ASN B 1 73 ? 9.401 5.541 -12.882 1.00 21.06 53 ASN B N 1
ATOM 1222 C CA . ASN B 1 73 ? 10.123 6.363 -13.822 1.00 22.37 53 ASN B CA 1
ATOM 1223 C C . ASN B 1 73 ? 9.507 6.265 -15.204 1.00 13.88 53 ASN B C 1
ATOM 1224 O O . ASN B 1 73 ? 8.621 5.451 -15.450 1.00 12.01 53 ASN B O 1
ATOM 1229 N N . THR B 1 74 ? 9.968 7.120 -16.100 1.00 13.50 54 THR B N 1
ATOM 1230 C CA . THR B 1 74 ? 9.414 7.168 -17.425 1.00 14.88 54 THR B CA 1
ATOM 1231 C C . THR B 1 74 ? 10.220 6.229 -18.295 1.00 17.82 54 THR B C 1
ATOM 1232 O O . THR B 1 74 ? 11.438 6.194 -18.192 1.00 15.98 54 THR B O 1
ATOM 1236 N N . GLU B 1 75 ? 9.535 5.457 -19.134 1.00 19.58 55 GLU B N 1
ATOM 1237 C CA . GLU B 1 75 ? 10.197 4.497 -20.014 1.00 16.24 55 GLU B CA 1
ATOM 1238 C C . GLU B 1 75 ? 9.558 4.447 -21.399 1.00 16.29 55 GLU B C 1
ATOM 1239 O O . GLU B 1 75 ? 8.502 5.031 -21.655 1.00 15.16 55 GLU B O 1
ATOM 1245 N N . CYS B 1 76 ? 10.203 3.711 -22.288 1.00 16.88 56 CYS B N 1
ATOM 1246 C CA . CYS B 1 76 ? 9.593 3.347 -23.539 1.00 8.25 56 CYS B CA 1
ATOM 1247 C C . CYS B 1 76 ? 9.293 1.873 -23.520 1.00 12.39 56 CYS B C 1
ATOM 1248 O O . CYS B 1 76 ? 10.039 1.094 -22.939 1.00 20.59 56 CYS B O 1
ATOM 1251 N N . ALA B 1 77 ? 8.194 1.485 -24.152 1.00 8.79 57 ALA B N 1
ATOM 1252 C CA . ALA B 1 77 ? 7.928 0.077 -24.379 1.00 10.17 57 ALA B CA 1
ATOM 1253 C C . ALA B 1 77 ? 8.168 -0.239 -25.859 1.00 13.05 57 ALA B C 1
ATOM 1254 O O . ALA B 1 77 ? 8.039 0.633 -26.728 1.00 12.93 57 ALA B O 1
ATOM 1256 N N . ILE B 1 78 ? 8.546 -1.477 -26.139 1.00 7.17 58 ILE B N 1
ATOM 1257 C CA . ILE B 1 78 ? 8.722 -1.910 -27.508 1.00 7.30 58 ILE B CA 1
ATOM 1258 C C . ILE B 1 78 ? 8.008 -3.234 -27.739 1.00 9.15 58 ILE B C 1
ATOM 1259 O O . ILE B 1 78 ? 8.128 -4.157 -26.926 1.00 8.57 58 ILE B O 1
ATOM 1264 N N . ILE B 1 79 ? 7.270 -3.322 -28.843 1.00 7.27 59 ILE B N 1
ATOM 1265 C CA . ILE B 1 79 ? 6.799 -4.605 -29.336 1.00 11.39 59 ILE B CA 1
ATOM 1266 C C . ILE B 1 79 ? 7.593 -4.956 -30.565 1.00 11.81 59 ILE B C 1
ATOM 1267 O O . ILE B 1 79 ? 7.581 -4.222 -31.559 1.00 10.94 59 ILE B O 1
ATOM 1272 N N . LEU B 1 80 ? 8.252 -6.103 -30.504 1.00 11.66 60 LEU B N 1
ATOM 1273 C CA . LEU B 1 80 ? 9.099 -6.561 -31.589 1.00 10.85 60 LEU B CA 1
ATOM 1274 C C . LEU B 1 80 ? 8.436 -7.748 -32.280 1.00 15.36 60 LEU B C 1
ATOM 1275 O O . LEU B 1 80 ? 7.970 -8.679 -31.626 1.00 16.23 60 LEU B O 1
ATOM 1280 N N . LYS B 1 81 ? 8.424 -7.742 -33.603 1.00 15.58 61 LYS B N 1
ATOM 1281 C CA . LYS B 1 81 ? 7.771 -8.818 -34.320 1.00 16.35 61 LYS B CA 1
ATOM 1282 C C . LYS B 1 81 ? 8.807 -9.601 -35.077 1.00 18.11 61 LYS B C 1
ATOM 1283 O O . LYS B 1 81 ? 9.660 -9.033 -35.752 1.00 20.86 61 LYS B O 1
ATOM 1289 N N . THR B 1 82 ? 8.769 -10.912 -34.914 1.00 11.95 62 THR B N 1
ATOM 1290 C CA . THR B 1 82 ? 9.744 -11.758 -35.568 1.00 12.94 62 THR B CA 1
ATOM 1291 C C . THR B 1 82 ? 9.112 -13.129 -35.782 1.00 22.19 62 THR B C 1
ATOM 1292 O O . THR B 1 82 ? 7.917 -13.298 -35.546 1.00 20.52 62 THR B O 1
ATOM 1296 N N . THR B 1 83 ? 9.886 -14.098 -36.249 1.00 14.76 63 THR B N 1
ATOM 1297 C CA . THR B 1 83 ? 9.372 -15.457 -36.357 1.00 28.42 63 THR B CA 1
ATOM 1298 C C . THR B 1 83 ? 9.788 -16.278 -35.135 1.00 29.43 63 THR B C 1
ATOM 1299 O O . THR B 1 83 ? 10.769 -15.942 -34.470 1.00 26.76 63 THR B O 1
ATOM 1303 N N . ASN B 1 84 ? 9.039 -17.342 -34.836 1.00 16.18 64 ASN B N 1
ATOM 1304 C CA . ASN B 1 84 ? 9.278 -18.127 -33.618 1.00 24.03 64 ASN B CA 1
ATOM 1305 C C . ASN B 1 84 ? 10.644 -18.833 -33.554 1.00 23.25 64 ASN B C 1
ATOM 1306 O O . ASN B 1 84 ? 11.133 -19.114 -32.466 1.00 23.23 64 ASN B O 1
ATOM 1311 N N . ASP B 1 85 ? 11.272 -19.114 -34.691 1.00 18.08 65 ASP B N 1
ATOM 1312 C CA . ASP B 1 85 ? 12.594 -19.742 -34.647 1.00 18.99 65 ASP B CA 1
ATOM 1313 C C . ASP B 1 85 ? 13.710 -18.762 -34.258 1.00 24.81 65 ASP B C 1
ATOM 1314 O O . ASP B 1 85 ? 14.814 -19.179 -33.936 1.00 27.30 65 ASP B O 1
ATOM 1319 N N . LEU B 1 86 ? 13.417 -17.466 -34.257 1.00 23.38 66 LEU B N 1
ATOM 1320 C CA . LEU B 1 86 ? 14.425 -16.456 -33.952 1.00 24.87 66 LEU B CA 1
ATOM 1321 C C . LEU B 1 86 ? 14.262 -15.856 -32.549 1.00 24.61 66 LEU B C 1
ATOM 1322 O O . LEU B 1 86 ? 15.063 -15.028 -32.132 1.00 27.77 66 LEU B O 1
ATOM 1327 N N . VAL B 1 87 ? 13.228 -16.279 -31.831 1.00 23.43 67 VAL B N 1
ATOM 1328 C CA . VAL B 1 87 ? 12.881 -15.695 -30.542 1.00 28.90 67 VAL B CA 1
ATOM 1329 C C . VAL B 1 87 ? 14.000 -15.796 -29.500 1.00 28.91 67 VAL B C 1
ATOM 1330 O O . VAL B 1 87 ? 14.318 -14.804 -28.844 1.00 31.94 67 VAL B O 1
ATOM 1334 N N . GLN B 1 88 ? 14.608 -16.970 -29.352 1.00 31.39 68 GLN B N 1
ATOM 1335 C CA . GLN B 1 88 ? 15.699 -17.133 -28.385 1.00 29.43 68 GLN B CA 1
ATOM 1336 C C . GLN B 1 88 ? 16.915 -16.272 -28.727 1.00 27.81 68 GLN B C 1
ATOM 1337 O O . GLN B 1 88 ? 17.470 -15.615 -27.843 1.00 30.53 68 GLN B O 1
ATOM 1343 N N . HIS B 1 89 ? 17.316 -16.264 -29.998 1.00 22.13 69 HIS B N 1
ATOM 1344 C CA . HIS B 1 89 ? 18.448 -15.443 -30.422 1.00 22.81 69 HIS B CA 1
ATOM 1345 C C . HIS B 1 89 ? 18.148 -13.971 -30.205 1.00 21.40 69 HIS B C 1
ATOM 1346 O O . HIS B 1 89 ? 18.994 -13.227 -29.711 1.00 23.97 69 HIS B O 1
ATOM 1353 N N . ALA B 1 90 ? 16.933 -13.561 -30.540 1.00 14.57 70 ALA B N 1
ATOM 1354 C CA . ALA B 1 90 ? 16.563 -12.169 -30.375 1.00 22.88 70 ALA B CA 1
ATOM 1355 C C . ALA B 1 90 ? 16.593 -11.802 -28.896 1.00 19.34 70 ALA B C 1
ATOM 1356 O O . ALA B 1 90 ? 17.114 -10.754 -28.533 1.00 21.71 70 ALA B O 1
ATOM 1358 N N . THR B 1 91 ? 16.090 -12.690 -28.046 1.00 16.62 71 THR B N 1
ATOM 1359 C CA . THR B 1 91 ? 16.135 -12.472 -26.601 1.00 15.59 71 THR B CA 1
ATOM 1360 C C . THR B 1 91 ? 17.574 -12.377 -26.077 1.00 19.22 71 THR B C 1
ATOM 1361 O O . THR B 1 91 ? 17.896 -11.487 -25.284 1.00 15.72 71 THR B O 1
ATOM 1365 N N . ASN B 1 92 ? 18.430 -13.292 -26.524 1.00 14.63 72 ASN B N 1
ATOM 1366 C CA . ASN B 1 92 ? 19.818 -13.302 -26.096 1.00 15.52 72 ASN B CA 1
ATOM 1367 C C . ASN B 1 92 ? 20.486 -11.997 -26.475 1.00 26.24 72 ASN B C 1
ATOM 1368 O O . ASN B 1 92 ? 21.239 -11.421 -25.686 1.00 23.39 72 ASN B O 1
ATOM 1373 N N . LYS B 1 93 ? 20.189 -11.531 -27.688 1.00 25.71 73 LYS B N 1
ATOM 1374 C CA . LYS B 1 93 ? 20.800 -10.317 -28.202 1.00 25.86 73 LYS B CA 1
ATOM 1375 C C . LYS B 1 93 ? 20.319 -9.090 -27.436 1.00 30.57 73 LYS B C 1
ATOM 1376 O O . LYS B 1 93 ? 21.108 -8.192 -27.128 1.00 27.71 73 LYS B O 1
ATOM 1382 N N . ILE B 1 94 ? 19.024 -9.042 -27.142 1.00 13.23 74 ILE B N 1
ATOM 1383 C CA . ILE B 1 94 ? 18.489 -7.919 -26.392 1.00 20.40 74 ILE B CA 1
ATOM 1384 C C . ILE B 1 94 ? 19.133 -7.858 -25.007 1.00 19.35 74 ILE B C 1
ATOM 1385 O O . ILE B 1 94 ? 19.527 -6.790 -24.541 1.00 14.62 74 ILE B O 1
ATOM 1390 N N . GLN B 1 95 ? 19.276 -9.022 -24.383 1.00 20.80 75 GLN B N 1
ATOM 1391 C CA . GLN B 1 95 ? 19.875 -9.126 -23.067 1.00 22.27 75 GLN B CA 1
ATOM 1392 C C . GLN B 1 95 ? 21.321 -8.628 -23.099 1.00 27.05 75 GLN B C 1
ATOM 1393 O O . GLN B 1 95 ? 21.768 -7.922 -22.196 1.00 30.22 75 GLN B O 1
ATOM 1399 N N . ALA B 1 96 ? 22.038 -8.975 -24.163 1.00 22.95 76 ALA B N 1
ATOM 1400 C CA . ALA B 1 96 ? 23.427 -8.575 -24.308 1.00 21.44 76 ALA B CA 1
ATOM 1401 C C . ALA B 1 96 ? 23.585 -7.063 -24.437 1.00 27.29 76 ALA B C 1
ATOM 1402 O O . ALA B 1 96 ? 24.521 -6.498 -23.891 1.00 35.05 76 ALA B O 1
ATOM 1404 N N . ILE B 1 97 ? 22.642 -6.398 -25.102 1.00 26.00 77 ILE B N 1
ATOM 1405 C CA . ILE B 1 97 ? 22.802 -4.980 -25.414 1.00 23.11 77 ILE B CA 1
ATOM 1406 C C . ILE B 1 97 ? 21.919 -4.040 -24.584 1.00 25.03 77 ILE B C 1
ATOM 1407 O O . ILE B 1 97 ? 21.991 -2.823 -24.741 1.00 30.48 77 ILE B O 1
ATOM 1412 N N . HIS B 1 98 ? 21.081 -4.597 -23.716 1.00 18.98 78 HIS B N 1
ATOM 1413 C CA . HIS B 1 98 ? 20.150 -3.794 -22.924 1.00 15.95 78 HIS B CA 1
ATOM 1414 C C . HIS B 1 98 ? 20.870 -2.965 -21.860 1.00 20.31 78 HIS B C 1
ATOM 1415 O O . HIS B 1 98 ? 21.798 -3.455 -21.211 1.00 21.07 78 HIS B O 1
ATOM 1422 N N . PRO B 1 99 ? 20.459 -1.695 -21.693 1.00 23.67 79 PRO B N 1
ATOM 1423 C CA . PRO B 1 99 ? 21.004 -0.830 -20.635 1.00 21.28 79 PRO B CA 1
ATOM 1424 C C . PRO B 1 99 ? 20.716 -1.357 -19.213 1.00 24.07 79 PRO B C 1
ATOM 1425 O O . PRO B 1 99 ? 21.531 -1.134 -18.323 1.00 25.88 79 PRO B O 1
ATOM 1429 N N . TYR B 1 100 ? 19.590 -2.040 -19.006 1.00 24.04 80 TYR B N 1
ATOM 1430 C CA . TYR B 1 100 ? 19.256 -2.604 -17.694 1.00 21.89 80 TYR B CA 1
ATOM 1431 C C . TYR B 1 100 ? 19.977 -3.909 -17.383 1.00 27.45 80 TYR B C 1
ATOM 1432 O O . TYR B 1 100 ? 20.142 -4.759 -18.264 1.00 28.22 80 TYR B O 1
ATOM 1441 N N . ASP B 1 101 ? 20.347 -4.090 -16.116 1.00 24.61 81 ASP B N 1
ATOM 1442 C CA . ASP B 1 101 ? 20.873 -5.371 -15.646 1.00 28.89 81 ASP B CA 1
ATOM 1443 C C . ASP B 1 101 ? 19.797 -6.445 -15.636 1.00 30.03 81 ASP B C 1
ATOM 1444 O O . ASP B 1 101 ? 20.053 -7.597 -15.963 1.00 29.72 81 ASP B O 1
ATOM 1449 N N . THR B 1 102 ? 18.596 -6.066 -15.217 1.00 30.45 82 THR B N 1
ATOM 1450 C CA . THR B 1 102 ? 17.465 -6.979 -15.206 1.00 29.51 82 THR B CA 1
ATOM 1451 C C . THR B 1 102 ? 16.318 -6.425 -16.048 1.00 27.46 82 THR B C 1
ATOM 1452 O O . THR B 1 102 ? 15.367 -5.849 -15.517 1.00 24.97 82 THR B O 1
ATOM 1456 N N . PRO B 1 103 ? 16.419 -6.578 -17.376 1.00 27.31 83 PRO B N 1
ATOM 1457 C CA . PRO B 1 103 ? 15.346 -6.114 -18.257 1.00 17.91 83 PRO B CA 1
ATOM 1458 C C . PRO B 1 103 ? 14.192 -7.108 -18.343 1.00 17.39 83 PRO B C 1
ATOM 1459 O O . PRO B 1 103 ? 14.395 -8.316 -18.187 1.00 20.41 83 PRO B O 1
ATOM 1463 N N . ALA B 1 104 ? 12.993 -6.595 -18.601 1.00 11.99 84 ALA B N 1
ATOM 1464 C CA . ALA B 1 104 ? 11.878 -7.444 -18.981 1.00 11.71 84 ALA B CA 1
ATOM 1465 C C . ALA B 1 104 ? 11.991 -7.752 -20.468 1.00 14.77 84 ALA B C 1
ATOM 1466 O O . ALA B 1 104 ? 11.883 -6.854 -21.297 1.00 10.66 84 ALA B O 1
ATOM 1468 N N . ILE B 1 105 ? 12.227 -9.018 -20.797 1.00 16.02 85 ILE B N 1
ATOM 1469 C CA . ILE B 1 105 ? 12.193 -9.479 -22.180 1.00 14.54 85 ILE B CA 1
ATOM 1470 C C . ILE B 1 105 ? 11.197 -10.626 -22.287 1.00 13.19 85 ILE B C 1
ATOM 1471 O O . ILE B 1 105 ? 11.484 -11.744 -21.893 1.00 13.10 85 ILE B O 1
ATOM 1476 N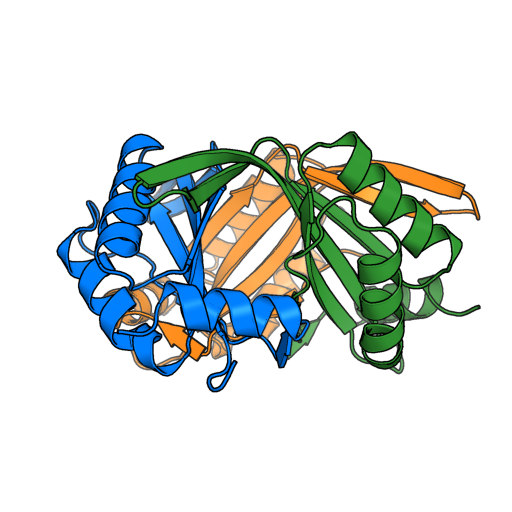 N . ILE B 1 106 ? 10.011 -10.332 -22.805 1.00 19.01 86 ILE B N 1
ATOM 1477 C CA . ILE B 1 106 ? 8.875 -11.242 -22.699 1.00 15.52 86 ILE B CA 1
ATOM 1478 C C . ILE B 1 106 ? 8.352 -11.688 -24.072 1.00 14.58 86 ILE B C 1
ATOM 1479 O O . ILE B 1 106 ? 8.147 -10.862 -24.964 1.00 15.47 86 ILE B O 1
ATOM 1484 N N . THR B 1 107 ? 8.123 -12.988 -24.235 1.00 10.32 87 THR B N 1
ATOM 1485 C CA . THR B 1 107 ? 7.674 -13.531 -25.515 1.00 10.57 87 THR B CA 1
ATOM 1486 C C . THR B 1 107 ? 6.195 -13.887 -25.487 1.00 18.95 87 THR B C 1
ATOM 1487 O O . THR B 1 107 ? 5.721 -14.610 -24.605 1.00 17.89 87 THR B O 1
ATOM 1491 N N . ILE B 1 108 ? 5.462 -13.368 -26.462 1.00 18.17 88 ILE B N 1
ATOM 1492 C CA . ILE B 1 108 ? 4.056 -13.708 -26.614 1.00 20.35 88 ILE B CA 1
ATOM 1493 C C . ILE B 1 108 ? 3.839 -14.321 -27.995 1.00 20.20 88 ILE B C 1
ATOM 1494 O O . ILE B 1 108 ? 4.271 -13.763 -29.002 1.00 17.31 88 ILE B O 1
ATOM 1499 N N . ASP B 1 109 ? 3.203 -15.490 -28.029 1.00 22.34 89 ASP B N 1
ATOM 1500 C CA . ASP B 1 109 ? 2.936 -16.171 -29.289 1.00 24.93 89 ASP B CA 1
ATOM 1501 C C . ASP B 1 109 ? 1.504 -15.897 -29.738 1.00 23.30 89 ASP B C 1
ATOM 1502 O O . ASP B 1 109 ? 0.550 -16.402 -29.144 1.00 29.02 89 ASP B O 1
ATOM 1507 N N . PRO B 1 110 ? 1.346 -15.083 -30.792 1.00 17.53 90 PRO B N 1
ATOM 1508 C CA . PRO B 1 110 ? 0.008 -14.790 -31.318 1.00 20.15 90 PRO B CA 1
ATOM 1509 C C . PRO B 1 110 ? -0.673 -16.069 -31.780 1.00 15.74 90 PRO B C 1
ATOM 1510 O O . PRO B 1 110 ? 0.028 -17.023 -32.088 1.00 18.44 90 PRO B O 1
ATOM 1514 N N . THR B 1 111 ? -1.998 -16.118 -31.802 1.00 19.73 91 THR B N 1
ATOM 1515 C CA . THR B 1 111 ? -2.665 -17.326 -32.291 1.00 27.95 91 THR B CA 1
ATOM 1516 C C . THR B 1 111 ? -2.850 -17.303 -33.807 1.00 30.20 91 THR B C 1
ATOM 1517 O O . THR B 1 111 ? -2.969 -18.342 -34.440 1.00 34.74 91 THR B O 1
ATOM 1521 N N . ASN B 1 112 ? -2.831 -16.109 -34.387 1.00 33.77 92 ASN B N 1
ATOM 1522 C CA . ASN B 1 112 ? -3.076 -15.937 -35.812 1.00 33.95 92 ASN B CA 1
ATOM 1523 C C . ASN B 1 112 ? -2.533 -14.611 -36.365 1.00 29.24 92 ASN B C 1
ATOM 1524 O O . ASN B 1 112 ? -2.358 -13.637 -35.624 1.00 27.40 92 ASN B O 1
ATOM 1529 N N . ALA B 1 113 ? -2.256 -14.570 -37.664 1.00 24.43 93 ALA B N 1
ATOM 1530 C CA . ALA B 1 113 ? -2.019 -13.296 -38.331 1.00 22.15 93 ALA B CA 1
ATOM 1531 C C . ALA B 1 113 ? -2.454 -13.408 -39.763 1.00 17.64 93 ALA B C 1
ATOM 1532 O O . ALA B 1 113 ? -2.559 -14.508 -40.298 1.00 28.86 93 ALA B O 1
ATOM 1534 N N . ASN B 1 114 ? -2.695 -12.269 -40.397 1.00 17.50 94 ASN B N 1
ATOM 1535 C CA . ASN B 1 114 ? -3.002 -12.276 -41.823 1.00 31.95 94 ASN B CA 1
ATOM 1536 C C . ASN B 1 114 ? -1.796 -12.792 -42.632 1.00 29.80 94 ASN B C 1
ATOM 1537 O O . ASN B 1 114 ? -0.650 -12.399 -42.385 1.00 28.16 94 AS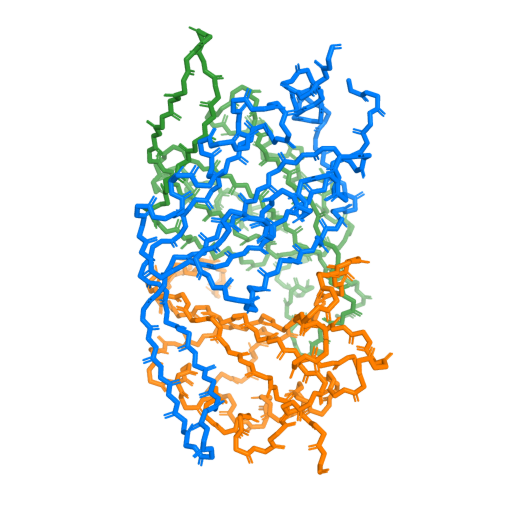N B O 1
ATOM 1542 N N . ASP B 1 115 ? -2.072 -13.659 -43.604 1.00 31.32 95 ASP B N 1
ATOM 1543 C CA . ASP B 1 115 ? -1.030 -14.346 -44.368 1.00 27.05 95 ASP B CA 1
ATOM 1544 C C . ASP B 1 115 ? 0.017 -13.409 -44.955 1.00 25.69 95 ASP B C 1
ATOM 1545 O O . ASP B 1 115 ? 1.210 -13.693 -44.863 1.00 28.66 95 ASP B O 1
ATOM 1550 N N . LYS B 1 116 ? -0.418 -12.302 -45.555 1.00 27.30 96 LYS B N 1
ATOM 1551 C CA . LYS B 1 116 ? 0.520 -11.362 -46.176 1.00 31.07 96 LYS B CA 1
ATOM 1552 C C . LYS B 1 116 ? 1.562 -10.868 -45.178 1.00 31.89 96 LYS B C 1
ATOM 1553 O O . LYS B 1 116 ? 2.735 -10.713 -45.523 1.00 31.14 96 LYS B O 1
ATOM 1559 N N . PHE B 1 117 ? 1.134 -10.648 -43.935 1.00 32.12 97 PHE B N 1
ATOM 1560 C CA . PHE B 1 117 ? 2.040 -10.163 -42.906 1.00 25.65 97 PHE B CA 1
ATOM 1561 C C . PHE B 1 117 ? 2.988 -11.280 -42.449 1.00 27.01 97 PHE B C 1
ATOM 1562 O O . PHE B 1 117 ? 4.176 -11.043 -42.230 1.00 17.03 97 PHE B O 1
ATOM 1570 N N . ILE B 1 118 ? 2.463 -12.494 -42.323 1.00 25.31 98 ILE B N 1
ATOM 1571 C CA . ILE B 1 118 ? 3.286 -13.634 -41.947 1.00 29.89 98 ILE B CA 1
ATOM 1572 C C . ILE B 1 118 ? 4.387 -13.844 -42.972 1.00 29.72 98 ILE B C 1
ATOM 1573 O O . ILE B 1 118 ? 5.534 -14.133 -42.629 1.00 30.00 98 ILE B O 1
ATOM 1578 N N . GLN B 1 119 ? 4.018 -13.692 -44.237 1.00 33.81 99 GLN B N 1
ATOM 1579 C CA . GLN B 1 119 ? 4.959 -13.805 -45.335 1.00 36.98 99 GLN B CA 1
ATOM 1580 C C . GLN B 1 119 ? 6.065 -12.768 -45.210 1.00 30.72 99 GLN B C 1
ATOM 1581 O O . GLN B 1 119 ? 7.254 -13.086 -45.256 1.00 21.34 99 GLN B O 1
ATOM 1587 N N . TRP B 1 120 ? 5.658 -11.525 -45.008 1.00 26.12 100 TRP B N 1
ATOM 1588 C CA . TRP B 1 120 ? 6.594 -10.417 -44.965 1.00 25.92 100 TRP B CA 1
ATOM 1589 C C . TRP B 1 120 ? 7.589 -10.529 -43.789 1.00 29.44 100 TRP 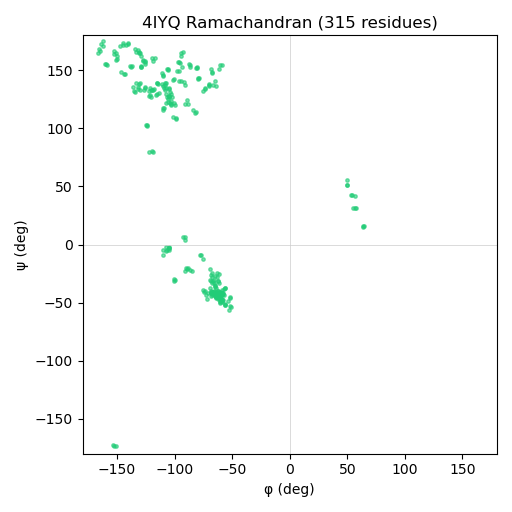B C 1
ATOM 1590 O O . TRP B 1 120 ? 8.788 -10.236 -43.943 1.00 24.12 100 TRP B O 1
ATOM 1601 N N . VAL B 1 121 ? 7.087 -10.934 -42.620 1.00 23.33 101 VAL B N 1
ATOM 1602 C CA . VAL B 1 121 ? 7.934 -11.114 -41.454 1.00 16.51 101 VAL B CA 1
ATOM 1603 C C . VAL B 1 121 ? 8.979 -12.203 -41.727 1.00 26.49 101 VAL B C 1
ATOM 1604 O O . VAL B 1 121 ? 10.152 -12.047 -41.381 1.00 24.40 101 VAL B O 1
ATOM 1608 N N . ASN B 1 122 ? 8.558 -13.302 -42.350 1.00 29.45 102 ASN B N 1
ATOM 1609 C CA . ASN B 1 122 ? 9.504 -14.348 -42.756 1.00 29.41 102 ASN B CA 1
ATOM 1610 C C . ASN B 1 122 ? 10.555 -13.839 -43.747 1.00 25.97 102 ASN B C 1
ATOM 1611 O O . ASN B 1 122 ? 11.749 -14.098 -43.570 1.00 26.28 102 ASN B O 1
ATOM 1616 N N . ASP B 1 123 ? 10.118 -13.112 -44.777 1.00 24.72 103 ASP B N 1
ATOM 1617 C CA . ASP B 1 123 ? 11.044 -12.617 -45.805 1.00 31.90 103 ASP B CA 1
ATOM 1618 C C . ASP B 1 123 ? 12.061 -11.626 -45.247 1.00 36.08 103 ASP B C 1
ATOM 1619 O O . ASP B 1 123 ? 13.224 -11.640 -45.627 1.00 42.44 103 ASP B O 1
ATOM 1624 N N . CYS B 1 124 ? 11.624 -10.783 -44.323 1.00 35.15 104 CYS B N 1
ATOM 1625 C CA . CYS B 1 124 ? 12.497 -9.776 -43.746 1.00 29.00 104 CYS B CA 1
ATOM 1626 C C . CYS B 1 124 ? 13.587 -10.393 -42.893 1.00 28.52 104 CYS B C 1
ATOM 1627 O O . CYS B 1 124 ? 14.662 -9.815 -42.743 1.00 31.57 104 CYS B O 1
ATOM 1630 N N . THR B 1 125 ? 13.306 -11.561 -42.325 1.00 19.10 105 THR B N 1
ATOM 1631 C CA . THR B 1 125 ? 14.195 -12.114 -41.325 1.00 20.81 105 THR B CA 1
ATOM 1632 C C . THR B 1 125 ? 14.989 -13.305 -41.853 1.00 25.24 105 THR B C 1
ATOM 1633 O O . THR B 1 125 ? 15.878 -13.818 -41.173 1.00 28.26 105 THR B O 1
ATOM 1637 N N . ALA B 1 126 ? 14.685 -13.734 -43.071 1.00 26.67 106 ALA B N 1
ATOM 1638 C CA . ALA B 1 126 ? 15.427 -14.834 -43.673 1.00 27.20 106 ALA B CA 1
ATOM 1639 C C . ALA B 1 126 ? 16.797 -14.340 -44.092 1.00 29.63 106 ALA B C 1
ATOM 1640 O O . ALA B 1 126 ? 16.918 -13.259 -44.667 1.00 31.09 106 ALA B O 1
ATOM 1642 N N . LEU B 1 127 ? 17.828 -15.123 -43.787 1.00 24.38 107 LEU B N 1
ATOM 1643 C CA . LEU B 1 127 ? 19.175 -14.787 -44.222 1.00 31.28 107 LEU B CA 1
ATOM 1644 C C . LEU B 1 127 ? 19.296 -14.730 -45.747 1.00 38.84 107 LEU B C 1
ATOM 1645 O O . LEU B 1 127 ? 18.688 -15.501 -46.511 1.00 36.62 107 LEU B O 1
ATOM 1651 N N . SER C 1 21 ? 12.505 -17.706 -8.904 1.00 31.17 1 SER C N 1
ATOM 1652 C CA . SER C 1 21 ? 12.275 -17.947 -10.329 1.00 42.19 1 SER C CA 1
ATOM 1653 C C . SER C 1 21 ? 11.507 -19.244 -10.559 1.00 47.86 1 SER C C 1
ATOM 1654 O O . SER C 1 21 ? 11.494 -19.772 -11.668 1.00 53.90 1 SER C O 1
ATOM 1657 N N . MET C 1 22 ? 10.827 -19.731 -9.528 1.00 47.68 2 MET C N 1
ATOM 1658 C CA . MET C 1 22 ? 10.138 -21.010 -9.630 1.00 44.62 2 MET C CA 1
ATOM 1659 C C . MET C 1 22 ? 8.880 -20.875 -10.511 1.00 40.09 2 MET C C 1
ATOM 1660 O O . MET C 1 22 ? 8.615 -21.748 -11.336 1.00 46.34 2 MET C O 1
ATOM 1665 N N . LYS C 1 23 ? 8.104 -19.804 -10.335 1.00 27.68 3 LYS C N 1
ATOM 1666 C CA . LYS C 1 23 ? 6.801 -19.695 -11.020 1.00 26.52 3 LYS C CA 1
ATOM 1667 C C . LYS C 1 23 ? 6.782 -18.799 -12.265 1.00 18.24 3 LYS C C 1
ATOM 1668 O O . LYS C 1 23 ? 7.405 -17.746 -12.312 1.00 19.67 3 LYS C O 1
ATOM 1674 N N . ASN C 1 24 ? 6.034 -19.234 -13.267 1.00 17.97 4 ASN C N 1
ATOM 1675 C CA . ASN C 1 24 ? 5.926 -18.515 -14.530 1.00 15.66 4 ASN C CA 1
ATOM 1676 C C . ASN C 1 24 ? 5.214 -17.197 -14.363 1.00 13.48 4 ASN C C 1
ATOM 1677 O O . ASN C 1 24 ? 4.335 -17.047 -13.505 1.00 13.40 4 ASN C O 1
ATOM 1682 N N . ILE C 1 25 ? 5.594 -16.227 -15.178 1.00 14.60 5 ILE C N 1
ATOM 1683 C CA . ILE C 1 25 ? 4.994 -14.925 -15.032 1.00 17.11 5 ILE C CA 1
ATOM 1684 C C . ILE C 1 25 ? 3.712 -14.864 -15.845 1.00 10.50 5 ILE C C 1
ATOM 1685 O O . ILE C 1 25 ? 3.555 -15.593 -16.832 1.00 10.90 5 ILE C O 1
ATOM 1690 N N . SER C 1 26 ? 2.785 -14.017 -15.407 1.00 9.98 6 SER C N 1
ATOM 1691 C CA . SER C 1 26 ? 1.589 -13.730 -16.185 1.00 9.77 6 SER C CA 1
ATOM 1692 C C . SER C 1 26 ? 1.412 -12.233 -16.318 1.00 9.08 6 SER C C 1
ATOM 1693 O O . SER C 1 26 ? 1.861 -11.475 -15.450 1.00 9.04 6 SER C O 1
ATOM 1696 N N . LEU C 1 27 ? 0.752 -11.820 -17.403 1.00 11.13 7 LEU C N 1
ATOM 1697 C CA . LEU C 1 27 ? 0.439 -10.421 -17.642 1.00 8.43 7 LEU C CA 1
ATOM 1698 C C . LEU C 1 27 ? -1.049 -10.133 -17.449 1.00 8.42 7 LEU C C 1
ATOM 1699 O O . LEU C 1 27 ? -1.907 -10.938 -17.813 1.00 15.83 7 LEU C O 1
ATOM 1704 N N . LEU C 1 28 ? -1.349 -9.001 -16.829 1.00 8.08 8 LEU C N 1
ATOM 1705 C CA . LEU C 1 28 ? -2.721 -8.514 -16.773 1.00 13.24 8 LEU C CA 1
ATOM 1706 C C . LEU C 1 28 ? -2.862 -7.206 -17.535 1.00 12.37 8 LEU C C 1
ATOM 1707 O O . LEU C 1 28 ? -2.009 -6.335 -17.452 1.00 15.26 8 LEU C O 1
ATOM 1712 N N . TYR C 1 29 ? -3.955 -7.073 -18.270 1.00 8.68 9 TYR C N 1
ATOM 1713 C CA . TYR C 1 29 ? -4.236 -5.857 -19.019 1.00 8.07 9 TYR C CA 1
ATOM 1714 C C . TYR C 1 29 ? -5.563 -5.294 -18.552 1.00 8.33 9 TYR C C 1
ATOM 1715 O O . TYR C 1 29 ? -6.528 -6.023 -18.381 1.00 18.69 9 TYR C O 1
ATOM 1724 N N . THR C 1 30 ? -5.598 -3.995 -18.319 1.00 9.82 10 THR C N 1
ATOM 1725 C CA . THR C 1 30 ? -6.826 -3.317 -17.914 1.00 9.59 10 THR C CA 1
ATOM 1726 C C . THR C 1 30 ? -6.765 -1.853 -18.358 1.00 9.66 10 THR C C 1
ATOM 1727 O O . THR C 1 30 ? -5.712 -1.371 -18.779 1.00 10.48 10 THR C O 1
ATOM 1731 N N . THR C 1 31 ? -7.896 -1.156 -18.328 1.00 9.08 11 THR C N 1
ATOM 1732 C CA . THR C 1 31 ? -7.889 0.274 -18.630 1.00 9.24 11 THR C CA 1
ATOM 1733 C C . THR C 1 31 ? -8.566 1.076 -17.536 1.00 11.88 11 THR C C 1
ATOM 1734 O O . THR C 1 31 ? -9.372 0.547 -16.765 1.00 14.02 11 THR C O 1
ATOM 1738 N N . THR C 1 32 ? -8.244 2.358 -17.464 1.00 9.67 12 THR C N 1
ATOM 1739 C CA . THR C 1 32 ? -8.818 3.207 -16.437 1.00 14.94 12 THR C CA 1
ATOM 1740 C C . THR C 1 32 ? -9.209 4.540 -17.028 1.00 13.75 12 THR C C 1
ATOM 1741 O O . THR C 1 32 ? -8.602 4.993 -17.997 1.00 10.58 12 THR C O 1
ATOM 1745 N N . PRO C 1 33 ? -10.216 5.188 -16.427 1.00 14.68 13 PRO C N 1
ATOM 1746 C CA . PRO C 1 33 ? -10.670 6.467 -16.981 1.00 12.14 13 PRO C CA 1
ATOM 1747 C C . PRO C 1 33 ? -9.611 7.570 -16.825 1.00 14.01 13 PRO C C 1
ATOM 1748 O O . PRO C 1 33 ? -9.533 8.410 -17.705 1.00 14.55 13 PRO C O 1
ATOM 1752 N N . THR C 1 34 ? -8.805 7.563 -15.762 1.00 13.69 14 THR C N 1
ATOM 1753 C CA . THR C 1 34 ? -7.758 8.579 -15.608 1.00 11.50 14 THR C CA 1
ATOM 1754 C C . THR C 1 34 ? -6.417 7.954 -15.269 1.00 16.75 14 THR C C 1
ATOM 1755 O O . THR C 1 34 ? -6.348 6.785 -14.878 1.00 14.19 14 THR C O 1
ATOM 1759 N N . TYR C 1 35 ? -5.353 8.741 -15.411 1.00 10.59 15 TYR C N 1
ATOM 1760 C CA . TYR C 1 35 ? -4.025 8.306 -14.999 1.00 15.35 15 TYR C CA 1
ATOM 1761 C C . TYR C 1 35 ? -3.975 8.037 -13.482 1.00 15.24 15 TYR C C 1
ATOM 1762 O O . TYR C 1 35 ? -3.354 7.070 -13.037 1.00 9.74 15 TYR C O 1
ATOM 1771 N N . GLU C 1 36 ? -4.638 8.893 -12.706 1.00 14.09 16 GLU C N 1
ATOM 1772 C CA . GLU C 1 36 ? -4.667 8.779 -11.246 1.00 14.95 16 GLU C CA 1
ATOM 1773 C C . GLU C 1 36 ? -5.215 7.410 -10.816 1.00 17.45 16 GLU C C 1
ATOM 1774 O O . GLU C 1 36 ? -4.675 6.760 -9.911 1.00 16.95 16 GLU C O 1
ATOM 1780 N N . ASP C 1 37 ? -6.282 6.978 -11.479 1.00 10.43 17 ASP C N 1
ATOM 1781 C CA . ASP C 1 37 ? -6.855 5.652 -11.260 1.00 14.98 17 ASP C CA 1
ATOM 1782 C C . ASP C 1 37 ? -5.861 4.536 -11.570 1.00 12.35 17 ASP C C 1
ATOM 1783 O O . ASP C 1 37 ? -5.781 3.554 -10.840 1.00 12.24 17 ASP C O 1
ATOM 1788 N N . ALA C 1 38 ? -5.113 4.686 -12.659 1.00 9.10 18 ALA C N 1
ATOM 1789 C CA . ALA C 1 38 ? -4.151 3.674 -13.052 1.00 8.50 18 ALA C CA 1
ATOM 1790 C C . ALA C 1 38 ? -3.037 3.604 -12.016 1.00 22.41 18 ALA C C 1
ATOM 1791 O O . ALA C 1 38 ? -2.598 2.511 -11.629 1.00 7.98 18 ALA C O 1
ATOM 1793 N N . TYR C 1 39 ? -2.587 4.773 -11.564 1.00 8.50 19 TYR C N 1
ATOM 1794 C CA . TYR C 1 39 ? -1.526 4.835 -10.569 1.00 9.01 19 TYR C CA 1
ATOM 1795 C C . TYR C 1 39 ? -2.023 4.253 -9.245 1.00 8.67 19 TYR C C 1
ATOM 1796 O O . TYR C 1 39 ? -1.287 3.550 -8.552 1.00 10.40 19 TYR C O 1
ATOM 1805 N N . ARG C 1 40 ? -3.262 4.570 -8.886 1.00 9.05 20 ARG C N 1
ATOM 1806 C CA . ARG C 1 40 ? -3.829 4.076 -7.640 1.00 13.29 20 ARG C CA 1
ATOM 1807 C C . ARG C 1 40 ? -3.882 2.543 -7.624 1.00 13.39 20 ARG C C 1
ATOM 1808 O O . ARG C 1 40 ? -3.390 1.917 -6.696 1.00 9.72 20 ARG C O 1
ATOM 1816 N N . ILE C 1 41 ? -4.412 1.947 -8.686 1.00 15.29 21 ILE C N 1
ATOM 1817 C CA . ILE C 1 41 ? -4.506 0.501 -8.792 1.00 12.39 21 ILE C CA 1
ATOM 1818 C C . ILE C 1 41 ? -3.128 -0.160 -8.747 1.00 11.72 21 ILE C C 1
ATOM 1819 O O . ILE C 1 41 ? -2.945 -1.177 -8.079 1.00 11.48 21 ILE C O 1
ATOM 1824 N N . SER C 1 42 ? -2.171 0.408 -9.473 1.00 13.12 22 SER C N 1
ATOM 1825 C CA . SER C 1 42 ? -0.801 -0.096 -9.480 1.00 10.92 22 SER C CA 1
ATOM 1826 C C . SER C 1 42 ? -0.243 -0.129 -8.070 1.00 15.52 22 SER C C 1
ATOM 1827 O O . SER C 1 42 ? 0.290 -1.144 -7.611 1.00 14.56 22 SER C O 1
ATOM 1830 N N . ASN C 1 43 ? -0.379 1.004 -7.396 1.00 8.12 23 ASN C N 1
ATOM 1831 C CA . ASN C 1 43 ? -0.033 1.136 -5.998 1.00 11.62 23 ASN C CA 1
ATOM 1832 C C . ASN C 1 43 ? -0.642 0.101 -5.057 1.00 8.76 23 ASN C C 1
ATOM 1833 O O . ASN C 1 43 ? 0.058 -0.497 -4.230 1.00 10.82 23 ASN C O 1
ATOM 1838 N N . ILE C 1 44 ? -1.956 -0.049 -5.124 1.00 8.98 24 ILE C N 1
ATOM 1839 C CA . ILE C 1 44 ? -2.616 -0.998 -4.254 1.00 9.40 24 ILE C CA 1
ATOM 1840 C C . ILE C 1 44 ? -2.092 -2.427 -4.513 1.00 12.36 24 ILE C C 1
ATOM 1841 O O . ILE C 1 44 ? -1.779 -3.149 -3.571 1.00 12.63 24 ILE C O 1
ATOM 1846 N N . LEU C 1 45 ? -1.929 -2.806 -5.777 1.00 11.26 25 LEU C N 1
ATOM 1847 C CA . LEU C 1 45 ? -1.421 -4.135 -6.097 1.00 11.86 25 LEU C CA 1
ATOM 1848 C C . LEU C 1 45 ? 0.012 -4.323 -5.607 1.00 19.52 25 LEU C C 1
ATOM 1849 O O . LEU C 1 45 ? 0.358 -5.392 -5.085 1.00 8.92 25 LEU C O 1
ATOM 1854 N N . LEU C 1 46 ? 0.835 -3.287 -5.762 1.00 8.40 26 LEU C N 1
ATOM 1855 C CA . LEU C 1 46 ? 2.217 -3.366 -5.310 1.00 15.59 26 LEU C CA 1
ATOM 1856 C C . LEU C 1 46 ? 2.291 -3.498 -3.781 1.00 17.15 26 LEU C C 1
ATOM 1857 O O . LEU C 1 46 ? 3.041 -4.323 -3.266 1.00 9.29 26 LEU C O 1
ATOM 1862 N N . GLU C 1 47 ? 1.507 -2.712 -3.052 1.00 9.25 27 GLU C N 1
ATOM 1863 C CA . GLU C 1 47 ? 1.628 -2.758 -1.600 1.00 11.34 27 GLU C CA 1
ATOM 1864 C C . GLU C 1 47 ? 1.137 -4.126 -1.106 1.00 10.24 27 GLU C C 1
ATOM 1865 O O . GLU C 1 47 ? 1.606 -4.623 -0.093 1.00 17.98 27 GLU C O 1
ATOM 1871 N N . ASN C 1 48 ? 0.280 -4.789 -1.868 1.00 20.20 28 ASN C N 1
ATOM 1872 C CA . ASN C 1 48 ? -0.140 -6.131 -1.477 1.00 10.55 28 ASN C CA 1
ATOM 1873 C C . ASN C 1 48 ? 0.772 -7.202 -2.074 1.00 10.43 28 ASN C C 1
ATOM 1874 O O . ASN C 1 48 ? 0.554 -8.382 -1.858 1.00 13.46 28 ASN C O 1
ATOM 1879 N N . LYS C 1 49 ? 1.820 -6.782 -2.775 1.00 9.97 29 LYS C N 1
ATOM 1880 C CA . LYS C 1 49 ? 2.756 -7.709 -3.409 1.00 18.71 29 LYS C CA 1
ATOM 1881 C C . LYS C 1 49 ? 2.042 -8.668 -4.384 1.00 19.18 29 LYS C C 1
ATOM 1882 O O . LYS C 1 49 ? 2.455 -9.801 -4.582 1.00 16.77 29 LYS C O 1
ATOM 1888 N N . LEU C 1 50 ? 0.974 -8.180 -4.999 1.00 19.70 30 LEU C N 1
ATOM 1889 C CA . LEU C 1 50 ? 0.190 -8.951 -5.943 1.00 18.80 30 LEU C CA 1
ATOM 1890 C C . LEU C 1 50 ? 0.745 -8.797 -7.378 1.00 19.79 30 LEU C C 1
ATOM 1891 O O . LEU C 1 50 ? 0.509 -9.644 -8.236 1.00 19.57 30 LEU C O 1
ATOM 1896 N N . ILE C 1 51 ? 1.502 -7.729 -7.626 1.00 15.10 31 ILE C N 1
ATOM 1897 C CA . ILE C 1 51 ? 2.237 -7.588 -8.889 1.00 16.75 31 ILE C CA 1
ATOM 1898 C C . ILE C 1 51 ? 3.676 -7.200 -8.591 1.00 15.35 31 ILE C C 1
ATOM 1899 O O . ILE C 1 51 ? 3.988 -6.857 -7.461 1.00 12.16 31 ILE C O 1
ATOM 1904 N N . ALA C 1 52 ? 4.544 -7.282 -9.600 1.00 17.53 32 ALA C N 1
ATOM 1905 C CA . ALA C 1 52 ? 5.935 -6.847 -9.491 1.00 8.25 32 ALA C CA 1
ATOM 1906 C C . ALA C 1 52 ? 6.117 -5.469 -10.101 1.00 40.01 32 ALA C C 1
ATOM 1907 O O . ALA C 1 52 ? 6.986 -4.717 -9.676 1.00 7.99 32 ALA C O 1
ATOM 1909 N N . CYS C 1 53 ? 5.319 -5.144 -11.117 1.00 7.57 33 CYS C N 1
ATOM 1910 C CA . CYS C 1 53 ? 5.363 -3.804 -11.672 1.00 9.71 33 CYS C CA 1
ATOM 1911 C C . CYS C 1 53 ? 4.156 -3.539 -12.558 1.00 7.09 33 CYS C C 1
ATOM 1912 O O . CYS C 1 53 ? 3.420 -4.457 -12.925 1.00 7.11 33 CYS C O 1
ATOM 1915 N N . ALA C 1 54 ? 3.980 -2.271 -12.902 1.00 6.97 34 ALA C N 1
ATOM 1916 C CA . ALA C 1 54 ? 2.939 -1.840 -13.824 1.00 13.64 34 ALA C CA 1
ATOM 1917 C C . ALA C 1 54 ? 3.558 -0.947 -14.878 1.00 12.82 34 ALA C C 1
ATOM 1918 O O . ALA C 1 54 ? 4.445 -0.144 -14.569 1.00 6.97 34 ALA C O 1
ATOM 1920 N N . ASN C 1 55 ? 3.130 -1.129 -16.126 1.00 11.11 35 ASN C N 1
ATOM 1921 C CA . ASN C 1 55 ? 3.449 -0.191 -17.182 1.00 6.98 35 ASN C CA 1
ATOM 1922 C C . ASN C 1 55 ? 2.176 0.532 -17.568 1.00 12.04 35 ASN C C 1
ATOM 1923 O O . ASN C 1 55 ? 1.219 -0.088 -18.057 1.00 9.40 35 ASN C O 1
ATOM 1928 N N . ILE C 1 56 ? 2.153 1.840 -17.343 1.00 8.33 36 ILE C N 1
ATOM 1929 C CA . ILE C 1 56 ? 0.960 2.621 -17.633 1.00 7.38 36 ILE C CA 1
ATOM 1930 C C . ILE C 1 56 ? 1.129 3.413 -18.914 1.00 7.67 36 ILE C C 1
ATOM 1931 O O . ILE C 1 56 ? 2.063 4.194 -19.066 1.00 7.84 36 ILE C O 1
ATOM 1936 N N . PHE C 1 57 ? 0.204 3.185 -19.835 1.00 8.26 37 PHE C N 1
ATOM 1937 C CA . PHE C 1 57 ? 0.137 3.899 -21.096 1.00 8.21 37 PHE C CA 1
ATOM 1938 C C . PHE C 1 57 ? -0.927 4.995 -20.992 1.00 18.13 37 PHE C C 1
ATOM 1939 O O . PHE C 1 57 ? -2.102 4.721 -20.749 1.00 8.68 37 PHE C O 1
ATOM 1947 N N . SER C 1 58 ? -0.525 6.245 -21.179 1.00 16.95 38 SER C N 1
ATOM 1948 C CA . SER C 1 58 ? -1.473 7.347 -21.025 1.00 21.56 38 SER C CA 1
ATOM 1949 C C . SER C 1 58 ? -2.132 7.798 -22.316 1.00 20.64 38 SER C C 1
ATOM 1950 O O . SER C 1 58 ? -1.637 7.535 -23.429 1.00 10.21 38 SER C O 1
ATOM 1953 N N . ASN C 1 59 ? -3.242 8.510 -22.140 1.00 13.56 39 ASN C N 1
ATOM 1954 C CA . ASN C 1 59 ? -3.930 9.165 -23.244 1.00 24.30 39 ASN C CA 1
ATOM 1955 C C . ASN C 1 59 ? -4.177 8.223 -24.420 1.00 21.16 39 ASN C C 1
ATOM 1956 O O . ASN C 1 59 ? -3.751 8.478 -25.541 1.00 22.92 39 ASN C O 1
ATOM 1958 N N . ILE C 1 60 ? -4.834 7.109 -24.140 1.00 10.99 40 ILE C N 1
ATOM 1959 C CA . ILE C 1 60 ? -5.298 6.230 -25.189 1.00 21.24 40 ILE C CA 1
ATOM 1960 C C . ILE C 1 60 ? -6.728 6.641 -25.481 1.00 19.47 40 ILE C C 1
ATOM 1961 O O . ILE C 1 60 ? -7.404 7.232 -24.624 1.00 12.10 40 ILE C O 1
ATOM 1966 N N . THR C 1 61 ? -7.178 6.405 -26.706 1.00 20.26 41 THR C N 1
ATOM 1967 C CA . THR C 1 61 ? -8.579 6.658 -27.005 1.00 20.84 41 THR C CA 1
ATOM 1968 C C . THR C 1 61 ? -9.331 5.343 -27.055 1.00 22.35 41 THR C C 1
ATOM 1969 O O . THR C 1 61 ? -8.907 4.392 -27.703 1.00 20.84 41 THR C O 1
ATOM 1973 N N . SER C 1 62 ? -10.433 5.281 -26.326 1.00 13.27 42 SER C N 1
ATOM 1974 C CA . SER C 1 62 ? -11.220 4.072 -26.305 1.00 23.03 42 SER C CA 1
ATOM 1975 C C . SER C 1 62 ? -12.515 4.297 -27.075 1.00 26.31 42 SER C C 1
ATOM 1976 O O . SER C 1 62 ? -13.158 5.314 -26.897 1.00 15.07 42 SER C O 1
ATOM 1979 N N . VAL C 1 63 ? -12.866 3.365 -27.959 1.00 14.60 43 VAL C N 1
ATOM 1980 C CA . VAL C 1 63 ? -14.040 3.510 -28.809 1.00 15.73 43 VAL C CA 1
ATOM 1981 C C . VAL C 1 63 ? -14.951 2.304 -28.659 1.00 24.72 43 VAL C C 1
ATOM 1982 O O . VAL C 1 63 ? -14.470 1.178 -28.669 1.00 22.88 43 VAL C O 1
ATOM 1986 N N . TYR C 1 64 ? -16.256 2.546 -28.537 1.00 16.91 44 TYR C N 1
ATOM 1987 C CA . TYR C 1 64 ? -17.259 1.518 -28.230 1.00 17.31 44 TYR C CA 1
ATOM 1988 C C . TYR C 1 64 ? -18.649 2.042 -28.599 1.00 18.73 44 TYR C C 1
ATOM 1989 O O . TYR C 1 64 ? -18.804 3.206 -28.993 1.00 19.35 44 TYR C O 1
ATOM 1998 N N . VAL C 1 65 ? -19.671 1.202 -28.475 1.00 21.63 45 VAL C N 1
ATOM 1999 C CA . VAL C 1 65 ? -21.030 1.690 -28.719 1.00 26.85 45 VAL C CA 1
ATOM 2000 C C . VAL C 1 65 ? -21.799 1.900 -27.418 1.00 31.99 45 VAL C C 1
ATOM 2001 O O . VAL C 1 65 ? -21.809 1.031 -26.550 1.00 37.83 45 VAL C O 1
ATOM 2005 N N . TRP C 1 66 ? -22.425 3.068 -27.294 1.00 35.00 46 TRP C N 1
ATOM 2006 C CA . TRP C 1 66 ? -23.348 3.377 -26.196 1.00 44.40 46 TRP C CA 1
ATOM 2007 C C . TRP C 1 66 ? -24.569 4.087 -26.766 1.00 52.66 46 TRP C C 1
ATOM 2008 O O . TRP C 1 66 ? -24.435 4.974 -27.614 1.00 51.27 46 TRP C O 1
ATOM 2010 N N . GLU C 1 67 ? -25.752 3.684 -26.309 1.00 57.62 47 GLU C N 1
ATOM 2011 C CA . GLU C 1 67 ? -27.011 4.295 -26.734 1.00 53.63 47 GLU C CA 1
ATOM 2012 C C . GLU C 1 67 ? -27.162 4.241 -28.245 1.00 50.00 47 GLU C C 1
ATOM 2013 O O . GLU C 1 67 ? -27.576 5.221 -28.869 1.00 49.03 47 GLU C O 1
ATOM 2015 N N . ASP C 1 68 ? -26.793 3.094 -28.817 1.00 48.61 48 ASP C N 1
ATOM 2016 C CA . ASP C 1 68 ? -26.945 2.823 -30.247 1.00 51.40 48 ASP C CA 1
ATOM 2017 C C . ASP C 1 68 ? -26.111 3.750 -31.144 1.00 52.06 48 ASP C C 1
ATOM 2018 O O . ASP C 1 68 ? -26.356 3.842 -32.348 1.00 51.00 48 ASP C O 1
ATOM 2020 N N . GLU C 1 69 ? -25.145 4.445 -30.551 1.00 49.76 49 GLU C N 1
ATOM 2021 C CA . GLU C 1 69 ? -24.198 5.274 -31.297 1.00 51.89 49 GLU C CA 1
ATOM 2022 C C . GLU C 1 69 ? -22.753 4.959 -30.900 1.00 51.31 49 GLU C C 1
ATOM 2023 O O . GLU C 1 69 ? -22.506 4.349 -29.859 1.00 51.22 49 GLU C O 1
ATOM 2029 N N . ILE C 1 70 ? -21.801 5.365 -31.735 1.00 47.58 50 ILE C N 1
ATOM 2030 C CA . ILE C 1 70 ? -20.387 5.104 -31.462 1.00 39.81 50 ILE C CA 1
ATOM 2031 C C . ILE C 1 70 ? -19.766 6.223 -30.625 1.00 35.13 50 ILE C C 1
ATOM 2032 O O . ILE C 1 70 ? -19.775 7.387 -31.019 1.00 33.72 50 ILE C O 1
ATOM 2037 N N . HIS C 1 71 ? -19.244 5.862 -29.456 1.00 27.43 51 HIS C N 1
ATOM 2038 C CA . HIS C 1 71 ? -18.663 6.847 -28.549 1.00 29.39 51 HIS C CA 1
ATOM 2039 C C . HIS C 1 71 ? -17.188 6.619 -28.253 1.00 24.70 51 HIS C C 1
ATOM 2040 O O . HIS C 1 71 ? -16.651 5.518 -28.428 1.00 21.77 51 HIS C O 1
ATOM 2047 N N . ASN C 1 72 ? -16.538 7.676 -27.785 1.00 22.80 52 ASN C N 1
ATOM 2048 C CA . ASN C 1 72 ? -15.158 7.580 -27.367 1.00 17.58 52 ASN C CA 1
ATOM 2049 C C . ASN C 1 72 ? -14.845 8.426 -26.162 1.00 18.99 52 ASN C C 1
ATOM 2050 O O . ASN C 1 72 ? -15.424 9.492 -25.983 1.00 23.69 52 ASN C O 1
ATOM 2055 N N . ASN C 1 73 ? -13.920 7.931 -25.340 1.00 16.21 53 ASN C N 1
ATOM 2056 C CA . ASN C 1 73 ? -13.353 8.711 -24.252 1.00 26.82 53 ASN C CA 1
ATOM 2057 C C . ASN C 1 73 ? -11.882 8.375 -24.049 1.00 19.15 53 ASN C C 1
ATOM 2058 O O . ASN C 1 73 ? -11.328 7.469 -24.679 1.00 16.63 53 ASN C O 1
ATOM 2063 N N . THR C 1 74 ? -11.250 9.134 -23.173 1.00 19.29 54 THR C N 1
ATOM 2064 C CA . THR C 1 74 ? -9.834 8.992 -22.907 1.00 22.15 54 THR C CA 1
ATOM 2065 C C . THR C 1 74 ? -9.617 8.027 -21.759 1.00 22.42 54 THR C C 1
ATOM 2066 O O . THR C 1 74 ? -10.387 7.993 -20.806 1.00 23.43 54 THR C O 1
ATOM 2070 N N . GLU C 1 75 ? -8.600 7.193 -21.889 1.00 22.93 55 GLU C N 1
ATOM 2071 C CA . GLU C 1 75 ? -8.275 6.239 -20.847 1.00 19.29 55 GLU C CA 1
ATOM 2072 C C . GLU C 1 75 ? -6.774 6.095 -20.707 1.00 19.23 55 GLU C C 1
ATOM 2073 O O . GLU C 1 75 ? -6.001 6.593 -21.515 1.00 10.54 55 GLU C O 1
ATOM 2079 N N . CYS C 1 76 ? -6.370 5.385 -19.670 1.00 19.47 56 CYS C N 1
ATOM 2080 C CA . CYS C 1 76 ? -5.029 4.875 -19.587 1.00 9.29 56 CYS C CA 1
ATOM 2081 C C . CYS C 1 76 ? -5.116 3.377 -19.721 1.00 11.03 56 CYS C C 1
ATOM 2082 O O . CYS C 1 76 ? -6.113 2.782 -19.328 1.00 11.64 56 CYS C O 1
ATOM 2085 N N . ALA C 1 77 ? -4.103 2.763 -20.318 1.00 8.56 57 ALA C N 1
ATOM 2086 C CA . ALA C 1 77 ? -3.995 1.311 -20.275 1.00 9.80 57 ALA C CA 1
ATOM 2087 C C . ALA C 1 77 ? -2.884 0.920 -19.299 1.00 7.80 57 ALA C C 1
ATOM 2088 O O . ALA C 1 77 ? -1.913 1.661 -19.118 1.00 7.70 57 ALA C O 1
ATOM 2090 N N . ILE C 1 78 ? -3.028 -0.249 -18.683 1.00 7.63 58 ILE C N 1
ATOM 2091 C CA . ILE C 1 78 ? -1.999 -0.789 -17.809 1.00 7.31 58 ILE C CA 1
ATOM 2092 C C . ILE C 1 78 ? -1.656 -2.225 -18.152 1.00 12.76 58 ILE C C 1
ATOM 2093 O O . ILE C 1 78 ? -2.544 -3.065 -18.304 1.00 12.75 58 ILE C O 1
ATOM 2098 N N . ILE C 1 79 ? -0.364 -2.515 -18.238 1.00 12.71 59 ILE C N 1
ATOM 2099 C CA . ILE C 1 79 ? 0.084 -3.895 -18.258 1.00 12.69 59 ILE C CA 1
ATOM 2100 C C . ILE C 1 79 ? 0.702 -4.194 -16.890 1.00 9.86 59 ILE C C 1
ATOM 2101 O O . ILE C 1 79 ? 1.561 -3.446 -16.407 1.00 8.51 59 ILE C O 1
ATOM 2106 N N . LEU C 1 80 ? 0.200 -5.244 -16.248 1.00 7.14 60 LEU C N 1
ATOM 2107 C CA . LEU C 1 80 ? 0.640 -5.658 -14.926 1.00 7.18 60 LEU C CA 1
ATOM 2108 C C . LEU C 1 80 ? 1.410 -6.966 -15.022 1.00 11.30 60 LEU C C 1
ATOM 2109 O O . LEU C 1 80 ? 1.008 -7.868 -15.750 1.00 13.29 60 LEU C O 1
ATOM 2114 N N . LYS C 1 81 ? 2.532 -7.071 -14.316 1.00 7.45 61 LYS C N 1
ATOM 2115 C CA . LYS C 1 81 ? 3.343 -8.293 -14.372 1.00 7.79 61 LYS C CA 1
ATOM 2116 C C . LYS C 1 81 ? 3.371 -8.971 -13.003 1.00 8.08 61 LYS C C 1
ATOM 2117 O O . LYS C 1 81 ? 3.615 -8.328 -11.993 1.00 11.57 61 LYS C O 1
ATOM 2123 N N . THR C 1 82 ? 3.081 -10.267 -12.967 1.00 8.49 62 THR C N 1
ATOM 2124 C CA . THR C 1 82 ? 3.047 -10.993 -11.713 1.00 8.90 62 THR C CA 1
ATOM 2125 C C . THR C 1 82 ? 3.346 -12.471 -11.956 1.00 9.52 62 THR C C 1
ATOM 2126 O O . THR C 1 82 ? 3.746 -12.843 -13.038 1.00 9.61 62 THR C O 1
ATOM 2130 N N . THR C 1 83 ? 3.197 -13.306 -10.938 1.00 10.05 63 THR C N 1
ATOM 2131 C CA . THR C 1 83 ? 3.350 -14.735 -11.139 1.00 16.89 63 THR C CA 1
ATOM 2132 C C . THR C 1 83 ? 1.981 -15.377 -11.359 1.00 11.03 63 THR C C 1
ATOM 2133 O O . THR C 1 83 ? 0.962 -14.830 -10.946 1.00 13.93 63 THR C O 1
ATOM 2137 N N . ASN C 1 84 ? 1.957 -16.534 -12.006 1.00 14.56 64 ASN C N 1
ATOM 2138 C CA . ASN C 1 84 ? 0.694 -17.172 -12.386 1.00 17.07 64 ASN C CA 1
ATOM 2139 C C . ASN C 1 84 ? -0.200 -17.583 -11.205 1.00 19.50 64 ASN C C 1
ATOM 2140 O O . ASN C 1 84 ? -1.427 -17.593 -11.319 1.00 23.29 64 ASN C O 1
ATOM 2145 N N . ASP C 1 85 ? 0.402 -17.877 -10.059 1.00 19.31 65 ASP C N 1
ATOM 2146 C CA . ASP C 1 85 ? -0.377 -18.283 -8.887 1.00 19.21 65 ASP C CA 1
ATOM 2147 C C . ASP C 1 85 ? -1.050 -17.096 -8.198 1.00 21.48 65 ASP C C 1
ATOM 2148 O O . ASP C 1 85 ? -1.863 -17.282 -7.302 1.00 18.71 65 ASP C O 1
ATOM 2153 N N . LEU C 1 86 ? -0.699 -15.882 -8.620 1.00 19.15 66 LEU C N 1
ATOM 2154 C CA . LEU C 1 86 ? -1.241 -14.675 -8.019 1.00 17.22 66 LEU C CA 1
ATOM 2155 C C . LEU C 1 86 ? -2.283 -14.015 -8.911 1.00 16.79 66 LEU C C 1
ATOM 2156 O O . LEU C 1 86 ? -2.917 -13.035 -8.514 1.00 13.94 66 LEU C O 1
ATOM 2161 N N . VAL C 1 87 ? -2.470 -14.566 -10.105 1.00 20.51 67 VAL C N 1
ATOM 2162 C CA . VAL C 1 87 ? -3.347 -13.962 -11.106 1.00 24.66 67 VAL C CA 1
ATOM 2163 C C . VAL C 1 87 ? -4.778 -13.815 -10.627 1.00 19.42 67 VAL C C 1
ATOM 2164 O O . VAL C 1 87 ? -5.385 -12.756 -10.793 1.00 15.30 67 VAL C O 1
ATOM 2168 N N . GLN C 1 88 ? -5.311 -14.879 -10.036 1.00 20.90 68 GLN C N 1
ATOM 2169 C CA . GLN C 1 88 ? -6.684 -14.852 -9.552 1.00 24.69 68 GLN C CA 1
ATOM 2170 C C . GLN C 1 88 ? -6.846 -13.838 -8.438 1.00 23.60 68 GLN C C 1
ATOM 2171 O O . GLN C 1 88 ? -7.806 -13.063 -8.409 1.00 25.66 68 GLN C O 1
ATOM 2177 N N . HIS C 1 89 ? -5.905 -13.851 -7.511 1.00 16.30 69 HIS C N 1
ATOM 2178 C CA . HIS C 1 89 ? -5.959 -12.906 -6.413 1.00 19.04 69 HIS C CA 1
ATOM 2179 C C . HIS C 1 89 ? -5.815 -11.479 -6.923 1.00 15.86 69 HIS C C 1
ATOM 2180 O O . HIS C 1 89 ? -6.529 -10.591 -6.477 1.00 18.39 69 HIS C O 1
ATOM 2187 N N . ALA C 1 90 ? -4.929 -11.270 -7.888 1.00 10.72 70 ALA C N 1
ATOM 2188 C CA . ALA C 1 90 ? -4.739 -9.940 -8.439 1.00 19.70 70 ALA C CA 1
ATOM 2189 C C . ALA C 1 90 ? -6.003 -9.453 -9.164 1.00 19.59 70 ALA C C 1
ATOM 2190 O O . ALA C 1 90 ? -6.412 -8.304 -9.002 1.00 17.43 70 ALA C O 1
ATOM 2192 N N . THR C 1 91 ? -6.629 -10.338 -9.934 1.00 10.43 71 THR C N 1
ATOM 2193 C CA . THR C 1 91 ? -7.871 -10.013 -10.637 1.00 17.77 71 THR C CA 1
ATOM 2194 C C . THR C 1 91 ? -9.008 -9.696 -9.667 1.00 15.87 71 THR C C 1
ATOM 2195 O O . THR C 1 91 ? -9.749 -8.734 -9.864 1.00 17.46 71 THR C O 1
ATOM 2199 N N . ASN C 1 92 ? -9.149 -10.507 -8.626 1.00 13.86 72 ASN C N 1
ATOM 2200 C CA . ASN C 1 92 ? -10.185 -10.266 -7.640 1.00 14.49 72 ASN C CA 1
ATOM 2201 C C . ASN C 1 92 ? -10.011 -8.898 -7.015 1.00 18.98 72 ASN C C 1
ATOM 2202 O O . ASN C 1 92 ? -10.987 -8.162 -6.814 1.00 20.49 72 ASN C O 1
ATOM 2207 N N . LYS C 1 93 ? -8.756 -8.555 -6.733 1.00 17.07 73 LYS C N 1
ATOM 2208 C CA . LYS C 1 93 ? -8.438 -7.296 -6.084 1.00 11.41 73 LYS C CA 1
ATOM 2209 C C . LYS C 1 93 ? -8.722 -6.131 -7.029 1.00 18.47 73 LYS C C 1
ATOM 2210 O O . LYS C 1 93 ? -9.258 -5.101 -6.619 1.00 16.55 73 LYS C O 1
ATOM 2216 N N . ILE C 1 94 ? -8.368 -6.290 -8.296 1.00 10.52 74 ILE C N 1
ATOM 2217 C CA . ILE C 1 94 ? -8.651 -5.243 -9.265 1.00 24.31 74 ILE C CA 1
ATOM 2218 C C . ILE C 1 94 ? -10.161 -4.993 -9.377 1.00 26.15 74 ILE C C 1
ATOM 2219 O O . ILE C 1 94 ? -10.593 -3.840 -9.434 1.00 27.72 74 ILE C O 1
ATOM 2224 N N . GLN C 1 95 ? -10.961 -6.059 -9.390 1.00 23.87 75 GLN C N 1
ATOM 2225 C CA . GLN C 1 95 ? -12.416 -5.906 -9.501 1.00 26.03 75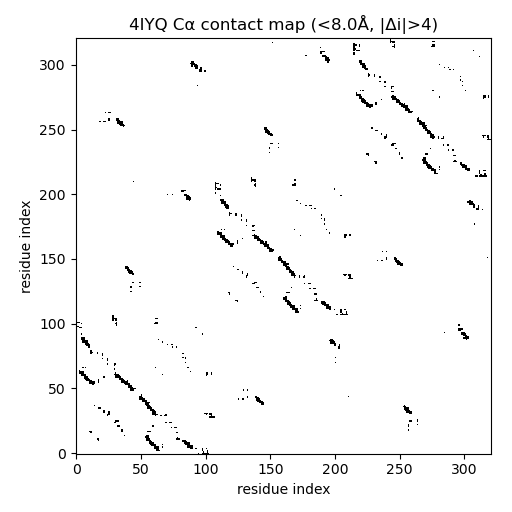 GLN C CA 1
ATOM 2226 C C . GLN C 1 95 ? -12.962 -5.132 -8.301 1.00 23.94 75 GLN C C 1
ATOM 2227 O O . GLN C 1 95 ? -13.849 -4.278 -8.437 1.00 18.45 75 GLN C O 1
ATOM 2229 N N . ALA C 1 96 ? -12.425 -5.435 -7.123 1.00 20.57 76 ALA C N 1
ATOM 2230 C CA . ALA C 1 96 ? -12.881 -4.783 -5.900 1.00 13.58 76 ALA C CA 1
ATOM 2231 C C . ALA C 1 96 ? -12.563 -3.288 -5.884 1.00 15.59 76 ALA C C 1
ATOM 2232 O O . ALA C 1 96 ? -13.268 -2.522 -5.256 1.00 22.98 76 ALA C O 1
ATOM 2234 N N . ILE C 1 97 ? -11.477 -2.874 -6.525 1.00 12.38 77 ILE C N 1
ATOM 2235 C CA . ILE C 1 97 ? -11.045 -1.485 -6.408 1.00 23.79 77 ILE C CA 1
ATOM 2236 C C . ILE C 1 97 ? -11.200 -0.635 -7.662 1.00 19.09 77 ILE C C 1
ATOM 2237 O O . ILE C 1 97 ? -10.929 0.567 -7.623 1.00 19.42 77 ILE C O 1
ATOM 2242 N N . HIS C 1 98 ? -11.621 -1.250 -8.764 1.00 12.96 78 HIS C N 1
ATOM 2243 C CA . HIS C 1 98 ? -11.716 -0.552 -10.050 1.00 16.25 78 HIS C CA 1
ATOM 2244 C C . HIS C 1 98 ? -12.851 0.477 -10.068 1.00 17.37 78 HIS C C 1
ATOM 2245 O O . HIS C 1 98 ? -13.951 0.197 -9.587 1.00 19.19 78 HIS C O 1
ATOM 2252 N N . PRO C 1 99 ? -12.589 1.674 -10.622 1.00 20.09 79 PRO C N 1
ATOM 2253 C CA . PRO C 1 99 ? -13.659 2.669 -10.792 1.00 16.52 79 PRO C CA 1
ATOM 2254 C C . PRO C 1 99 ? -14.797 2.190 -11.733 1.00 20.96 79 PRO C C 1
ATOM 2255 O O . PRO C 1 99 ? -15.940 2.580 -11.513 1.00 23.06 79 PRO C O 1
ATOM 2259 N N . TYR C 1 100 ? -14.513 1.359 -12.735 1.00 20.23 80 TYR C N 1
ATOM 2260 C CA . TYR C 1 100 ? -15.581 0.833 -13.619 1.00 21.17 80 TYR C CA 1
ATOM 2261 C C . TYR C 1 100 ? -16.379 -0.338 -13.002 1.00 19.87 80 TYR C C 1
ATOM 2262 O O . TYR C 1 100 ? -15.804 -1.197 -12.335 1.00 22.16 80 TYR C O 1
ATOM 2271 N N . ASP C 1 101 ? -17.689 -0.378 -13.262 1.00 15.55 81 ASP C N 1
ATOM 2272 C CA . ASP C 1 101 ? -18.541 -1.524 -12.938 1.00 23.90 81 ASP C CA 1
ATOM 2273 C C . ASP C 1 101 ? -18.228 -2.725 -13.811 1.00 25.90 81 ASP C C 1
ATOM 2274 O O . ASP C 1 101 ? -18.306 -3.867 -13.363 1.00 30.97 81 ASP C O 1
ATOM 2279 N N . THR C 1 102 ? -17.922 -2.476 -15.078 1.00 24.71 82 THR C N 1
ATOM 2280 C CA . THR C 1 102 ? -17.521 -3.558 -15.961 1.00 24.06 82 THR C CA 1
ATOM 2281 C C . THR C 1 102 ? -16.106 -3.304 -16.475 1.00 23.60 82 THR C C 1
ATOM 2282 O O . THR C 1 102 ? -15.913 -2.866 -17.602 1.00 28.62 82 THR C O 1
ATOM 2286 N N . PRO C 1 103 ? -15.096 -3.597 -15.649 1.00 26.57 83 PRO C N 1
ATOM 2287 C CA . PRO C 1 103 ? -13.735 -3.349 -16.133 1.00 25.47 83 PRO C CA 1
ATOM 2288 C C . PRO C 1 103 ? -13.257 -4.472 -17.044 1.00 23.46 83 PRO C C 1
ATOM 2289 O O . PRO C 1 103 ? -13.727 -5.603 -16.934 1.00 25.69 83 PRO C O 1
ATOM 2293 N N . ALA C 1 104 ? -12.364 -4.155 -17.968 1.00 19.82 84 ALA C N 1
ATOM 2294 C CA . ALA C 1 104 ? -11.660 -5.189 -18.699 1.00 16.69 84 ALA C CA 1
ATOM 2295 C C . ALA C 1 104 ? -10.475 -5.627 -17.860 1.00 17.74 84 ALA C C 1
ATOM 2296 O O . ALA C 1 104 ? -9.582 -4.825 -17.590 1.00 18.91 84 ALA C O 1
ATOM 2298 N N . ILE C 1 105 ? -10.472 -6.877 -17.415 1.00 10.50 85 ILE C N 1
ATOM 2299 C CA . ILE C 1 105 ? -9.303 -7.401 -16.718 1.00 16.41 85 ILE C CA 1
ATOM 2300 C C . ILE C 1 105 ? -8.827 -8.663 -17.404 1.00 14.84 85 ILE C C 1
ATOM 2301 O O . ILE C 1 105 ? -9.396 -9.742 -17.206 1.00 11.13 85 ILE C O 1
ATOM 2306 N N . ILE C 1 106 ? -7.755 -8.543 -18.175 1.00 12.98 86 ILE C N 1
ATOM 2307 C CA . ILE C 1 106 ? -7.415 -9.599 -19.119 1.00 12.65 86 ILE C CA 1
ATOM 2308 C C . ILE C 1 106 ? -6.056 -10.225 -18.813 1.00 14.13 86 ILE C C 1
ATOM 2309 O O . ILE C 1 106 ? -5.071 -9.527 -18.534 1.00 9.03 86 ILE C O 1
ATOM 2314 N N . THR C 1 107 ? -6.025 -11.553 -18.839 1.00 9.98 87 THR C N 1
ATOM 2315 C CA . THR C 1 107 ? -4.816 -12.305 -18.532 1.00 11.51 87 THR C CA 1
ATOM 2316 C C . THR C 1 107 ? -4.190 -12.860 -19.799 1.00 10.10 87 THR C C 1
ATOM 2317 O O . THR C 1 107 ? -4.847 -13.511 -20.597 1.00 10.64 87 THR C O 1
ATOM 2321 N N . ILE C 1 108 ? -2.909 -12.567 -19.970 1.00 13.11 88 ILE C N 1
ATOM 2322 C CA . ILE C 1 108 ? -2.117 -13.074 -21.070 1.00 15.12 88 ILE C CA 1
ATOM 2323 C C . ILE C 1 108 ? -0.917 -13.828 -20.491 1.00 18.34 88 ILE C C 1
ATOM 2324 O O . ILE C 1 108 ? -0.201 -13.310 -19.629 1.00 14.67 88 ILE C O 1
ATOM 2329 N N . ASP C 1 109 ? -0.728 -15.066 -20.936 1.00 10.82 89 ASP C N 1
ATOM 2330 C CA . ASP C 1 109 ? 0.382 -15.886 -20.453 1.00 19.53 89 ASP C CA 1
ATOM 2331 C C . ASP C 1 109 ? 1.514 -15.904 -21.456 1.00 17.26 89 ASP C C 1
ATOM 2332 O O . ASP C 1 109 ? 1.379 -16.481 -22.536 1.00 21.25 89 ASP C O 1
ATOM 2337 N N . PRO C 1 110 ? 2.629 -15.244 -21.116 1.00 14.15 90 PRO C N 1
ATOM 2338 C CA . PRO C 1 110 ? 3.782 -15.241 -22.026 1.00 15.18 90 PRO C CA 1
ATOM 2339 C C . PRO C 1 110 ? 4.304 -16.677 -22.255 1.00 18.40 90 PRO C C 1
ATOM 2340 O O . PRO C 1 110 ? 4.160 -17.535 -21.370 1.00 23.59 90 PRO C O 1
ATOM 2344 N N . THR C 1 111 ? 4.897 -16.940 -23.417 1.00 16.12 91 THR C N 1
ATOM 2345 C CA . THR C 1 111 ? 5.428 -18.272 -23.697 1.00 13.81 91 THR C CA 1
ATOM 2346 C C . THR C 1 111 ? 6.845 -18.362 -23.203 1.00 17.40 91 THR C C 1
ATOM 2347 O O . THR C 1 111 ? 7.373 -19.452 -23.004 1.00 19.22 91 THR C O 1
ATOM 2351 N N . ASN C 1 112 ? 7.481 -17.216 -23.022 1.00 21.94 92 ASN C N 1
ATOM 2352 C CA . ASN C 1 112 ? 8.851 -17.230 -22.543 1.00 25.44 92 ASN C CA 1
ATOM 2353 C C . ASN C 1 112 ? 9.224 -15.896 -21.912 1.00 21.65 92 ASN C C 1
ATOM 2354 O O . ASN C 1 112 ? 8.626 -14.861 -22.226 1.00 19.46 92 ASN C O 1
ATOM 2359 N N . ALA C 1 113 ? 10.194 -15.930 -21.001 1.00 14.98 93 ALA C N 1
ATOM 2360 C CA . ALA C 1 113 ? 10.815 -14.707 -20.520 1.00 14.14 93 ALA C CA 1
ATOM 2361 C C . ALA C 1 113 ? 12.254 -15.002 -20.110 1.00 17.86 93 ALA C C 1
ATOM 2362 O O . ALA C 1 113 ? 12.595 -16.158 -19.856 1.00 14.34 93 ALA C O 1
ATOM 2364 N N . ASN C 1 114 ? 13.095 -13.963 -20.062 1.00 16.31 94 ASN C N 1
ATOM 2365 C CA . ASN C 1 114 ? 14.458 -14.108 -19.555 1.00 20.04 94 ASN C CA 1
ATOM 2366 C C . ASN C 1 114 ? 14.452 -14.433 -18.060 1.00 19.32 94 ASN C C 1
ATOM 2367 O O . ASN C 1 114 ? 13.688 -13.841 -17.281 1.00 15.51 94 ASN C O 1
ATOM 2372 N N . ASP C 1 115 ? 15.316 -15.375 -17.680 1.00 18.20 95 ASP C N 1
ATOM 2373 C CA . ASP C 1 115 ? 15.399 -15.916 -16.322 1.00 18.07 95 ASP C CA 1
ATOM 2374 C C . ASP C 1 115 ? 15.525 -14.832 -15.253 1.00 19.20 95 ASP C C 1
ATOM 2375 O O . ASP C 1 115 ? 14.852 -14.864 -14.211 1.00 14.43 95 ASP C O 1
ATOM 2380 N N . LYS C 1 116 ? 16.402 -13.873 -15.513 1.00 18.27 96 LYS C N 1
ATOM 2381 C CA . LYS C 1 116 ? 16.634 -12.814 -14.557 1.00 23.64 96 LYS C CA 1
ATOM 2382 C C . LYS C 1 116 ? 15.345 -12.061 -14.227 1.00 25.89 96 LYS C C 1
ATOM 2383 O O . LYS C 1 116 ? 15.120 -11.698 -13.066 1.00 12.95 96 LYS C O 1
ATOM 2389 N N . PHE C 1 117 ? 14.490 -11.852 -15.232 1.00 20.81 97 PHE C N 1
ATOM 2390 C CA . PHE C 1 117 ? 13.243 -11.120 -15.007 1.00 15.27 97 PHE C CA 1
ATOM 2391 C C . PHE C 1 117 ? 12.230 -11.995 -14.271 1.00 13.15 97 PHE C C 1
ATOM 2392 O O . PHE C 1 117 ? 11.528 -11.506 -13.392 1.00 11.29 97 PHE C O 1
ATOM 2400 N N . ILE C 1 118 ? 12.171 -13.283 -14.625 1.00 13.14 98 ILE C N 1
ATOM 2401 C CA . ILE C 1 118 ? 11.306 -14.240 -13.940 1.00 12.28 98 ILE C CA 1
ATOM 2402 C C . ILE C 1 118 ? 11.685 -14.329 -12.454 1.00 24.68 98 ILE C C 1
ATOM 2403 O O . ILE C 1 118 ? 10.822 -14.343 -11.551 1.00 12.32 98 ILE C O 1
ATOM 2408 N N . GLN C 1 119 ? 12.989 -14.361 -12.214 1.00 18.34 99 GLN C N 1
ATOM 2409 C CA . GLN C 1 119 ? 13.517 -14.386 -10.869 1.00 20.68 99 GLN C CA 1
ATOM 2410 C C . GLN C 1 119 ? 13.034 -13.142 -10.115 1.00 21.89 99 GLN C C 1
ATOM 2411 O O . GLN C 1 119 ? 12.505 -13.236 -9.000 1.00 12.84 99 GLN C O 1
ATOM 2417 N N . TRP C 1 120 ? 13.182 -11.982 -10.751 1.00 17.22 100 TRP C N 1
ATOM 2418 C CA . TRP C 1 120 ? 12.842 -10.723 -10.107 1.00 11.61 100 TRP C CA 1
ATOM 2419 C C . TRP C 1 120 ? 11.337 -10.614 -9.815 1.00 17.06 100 TRP C C 1
ATOM 2420 O O . TRP C 1 120 ? 10.948 -10.226 -8.711 1.00 10.84 100 TRP C O 1
ATOM 2431 N N . VAL C 1 121 ? 10.501 -11.002 -10.777 1.00 10.65 101 VAL C N 1
ATOM 2432 C CA . VAL C 1 121 ? 9.047 -10.927 -10.604 1.00 21.73 101 VAL C CA 1
ATOM 2433 C C . VAL C 1 121 ? 8.608 -11.804 -9.426 1.00 23.72 101 VAL C C 1
ATOM 2434 O O . VAL C 1 121 ? 7.787 -11.388 -8.595 1.00 10.35 101 VAL C O 1
ATOM 2438 N N . ASN C 1 122 ? 9.190 -12.999 -9.346 1.00 11.36 102 ASN C N 1
ATOM 2439 C CA . ASN C 1 122 ? 9.002 -13.891 -8.205 1.00 12.01 102 ASN C CA 1
ATOM 2440 C C . ASN C 1 122 ? 9.467 -13.275 -6.885 1.00 20.53 102 ASN C C 1
ATOM 2441 O O . ASN C 1 122 ? 8.738 -13.330 -5.899 1.00 22.72 102 ASN C O 1
ATOM 2446 N N . ASP C 1 123 ? 10.667 -12.695 -6.858 1.00 12.28 103 ASP C N 1
ATOM 2447 C CA . ASP C 1 123 ? 11.196 -12.138 -5.606 1.00 13.86 103 ASP C CA 1
ATOM 2448 C C . ASP C 1 123 ? 10.355 -10.961 -5.127 1.00 11.85 103 ASP C C 1
ATOM 2449 O O . ASP C 1 123 ? 10.147 -10.796 -3.931 1.00 12.11 103 ASP C O 1
ATOM 2454 N N . CYS C 1 124 ? 9.864 -10.158 -6.068 1.00 11.07 104 CYS C N 1
ATOM 2455 C CA . CYS C 1 124 ? 9.081 -8.973 -5.723 1.00 10.48 104 CYS C CA 1
ATOM 2456 C C . CYS C 1 124 ? 7.728 -9.308 -5.128 1.00 10.43 104 CYS C C 1
ATOM 2457 O O . CYS C 1 124 ? 7.152 -8.512 -4.390 1.00 20.15 104 CYS C O 1
ATOM 2460 N N . THR C 1 125 ? 7.197 -10.473 -5.464 1.00 10.65 105 THR C N 1
ATOM 2461 C CA . THR C 1 125 ? 5.829 -10.758 -5.091 1.00 15.63 105 THR C CA 1
ATOM 2462 C C . THR C 1 125 ? 5.754 -11.738 -3.913 1.00 11.47 105 THR C C 1
ATOM 2463 O O . THR C 1 125 ? 4.660 -12.058 -3.437 1.00 13.00 105 THR C O 1
ATOM 2467 N N . ALA C 1 126 ? 6.911 -12.215 -3.456 1.00 12.07 106 ALA C N 1
ATOM 2468 C CA . ALA C 1 126 ? 6.959 -13.068 -2.271 1.00 17.71 106 ALA C CA 1
ATOM 2469 C C . ALA C 1 126 ? 6.725 -12.216 -1.037 1.00 21.09 106 ALA C C 1
ATOM 2470 O O . ALA C 1 126 ? 7.325 -11.143 -0.880 1.00 25.56 106 ALA C O 1
ATOM 2472 N N . LEU C 1 127 ? 5.857 -12.695 -0.159 1.00 21.64 107 LEU C N 1
ATOM 2473 C CA . LEU C 1 127 ? 5.589 -12.003 1.093 1.00 27.08 107 LEU C CA 1
ATOM 2474 C C . LEU C 1 127 ? 6.831 -11.907 1.986 1.00 29.48 107 LEU C C 1
ATOM 2475 O O . LEU C 1 127 ? 7.671 -12.812 2.039 1.00 29.24 107 LEU C O 1
#

Folds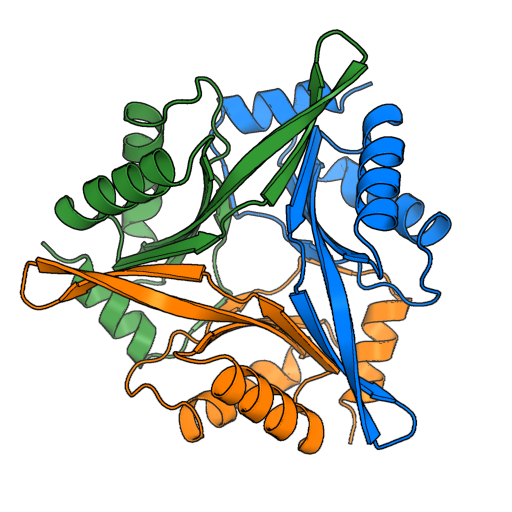eek 3Di:
DPFAKKKKKWKAQDPVLVVVLQVVCLVLLLFLGKDKAFQDKDWDDDPRDIDIHTIIMMITMAGPVSLVVSQVVCCVSGPDVDIDIDMDGDPDDDPVVRVSRCVSRPD/DPFAKKKKKWKAQDPVLVVVLQVVCLVLLLFLGKDKAFFDKDWDDDPNDIDIHTIIMMITMATPVSLVVSQVSCCVSGPDVDIDIDMDGDPDDDPVVRVSRCVSRPD/DPFAKKKKKWKAQAPVLVVVLQVVCLVQLLFLGKDKAFFDKDWDDDPNHIDIHTIIMIITMAGPVSLVVSVVVCCVRGPDVDIDIDMDGDPDDDPVVRVSRVVSSDD

Solvent-accessible surface area: 13507 Å² total; per-residue (Å²): 57,110,28,103,9,0,11,0,17,0,7,0,48,65,88,70,32,0,61,113,0,0,40,34,0,6,122,68,81,23,2,2,7,0,1,1,14,58,69,1,20,5,0,52,46,42,106,148,51,52,78,74,58,85,13,6,0,0,26,0,7,0,5,72,97,31,14,98,115,0,3,86,68,0,48,85,29,15,64,66,124,55,4,7,0,0,2,23,62,18,84,63,8,24,113,56,6,20,78,79,0,15,90,36,5,59,212,59,93,95,99,10,0,10,0,16,0,8,0,48,55,71,123,29,0,60,110,0,0,43,38,0,18,142,70,26,23,2,1,8,0,2,0,14,45,110,0,21,8,0,45,48,171,79,143,45,51,70,77,61,84,13,6,0,0,27,0,5,0,3,67,80,31,15,101,116,0,4,74,70,0,73,81,28,16,66,64,125,53,1,6,2,0,3,22,63,19,78,48,6,18,111,126,6,24,77,78,0,18,89,42,8,68,222,57,190,97,101,9,0,9,0,12,0,9,0,41,58,76,124,30,0,64,109,0,0,43,32,0,5,123,64,78,22,1,1,5,0,1,0,15,56,73,2,24,8,0,49,62,40,97,103,119,40,72,76,62,88,12,6,0,0,28,0,6,0,4,66,74,33,15,100,115,0,10,81,70,0,57,84,24,18,64,66,146,61,8,8,1,0,5,22,62,22,78,53,8,8,108,111,6,23,82,74,0,20,91,31,10,57,199

Radius of gyration: 18.58 Å; Cα contacts (8 Å, |Δi|>4): 775; chains: 3; bounding box: 50×30×51 Å

CATH classification: 3.30.70.120

Organism: Ehrlichia chaffeensis (strain ATCC CRL-10679 / Arkansas) (NCBI:txid205920)

Sequence (321 aa):
SMKNISLLYTTTPTYEDAYRISNILLENKLIACANIFSNITSVYVWEDEIHNNTECAIILKTTNDLVQHATNKIQAIHPYDTPAIITIDPTNANDKFIQWVNDCTALSMKNISLLYTTTPTYEDAYRISNILLENKLIACANIFSNITSVYVWEDEIHNNTECAIILKTTNDLVQHATNKIQAIHPYDTPAIITIDPTNANDKFIQWVNDCTALSMKNISLLYTTTPTYEDAYRISNILLENKLIACANIFSNITSVYVWEDEIHNNTECAIILKTTNDLVQHATNKIQAIHPYDTPAIITIDPTNANDKFIQWVNDCTAL